Protein AF-A0A7Y6PP73-F1 (afdb_monomer)

Foldseek 3Di:
DDPVVVVVVVVVVVVLVVLDDPVVVVVCVVCVVVVVVLVVLVVVLVVQLVVLCPDPDPVSSVCSNCVSVVVNCVCLCPDPVNVVVCCVLAVVLLVVLLVPADEDPPCAPPDDVLLVLLVVLVVVLLVCLVPCLALVNVCVVPPDDDDDVCSVVVSLVSNLVSLCCSLPVSLVVSQVPDPPGDQLLLQADPPQVSVCLSVLVVVLVVCLVVLLVVLVDPLLLVPPPVQQCLLLAVCSVVSNLVSQLSSQVSVLCRLQRRQLSSCCRHQRSCSLVVSLVVQLVVCPVGPPVVSVVSSVVSSNLSSVCSSSSHSVSSSCSSSVSSVSSRVSSCVPDPHRNPNDTD

Nearest PDB structures (foldseek):
  7a0g-assembly1_HHH  TM=1.373E-01  e=2.935E+00  Serratia marcescens

Solvent-accessible surface area (backbone atoms only — not comparable to full-atom values): 18073 Å² total; per-residue (Å²): 132,64,72,66,57,59,52,52,49,53,51,50,54,55,53,51,60,70,65,45,54,68,70,59,53,51,49,52,64,76,42,42,67,64,50,51,52,54,54,50,50,53,52,50,43,53,49,50,42,56,56,22,70,70,45,90,48,68,67,56,21,52,51,40,36,51,49,47,51,52,50,51,51,48,54,51,66,67,31,67,67,52,44,52,49,51,38,55,73,39,60,51,45,37,52,51,44,38,71,73,40,78,56,69,88,85,50,79,94,55,92,53,70,61,49,52,51,52,52,49,50,51,51,51,28,53,49,47,34,66,72,55,22,35,43,72,41,43,49,68,78,55,59,88,69,84,88,58,88,55,52,69,58,50,28,49,49,48,26,27,50,34,37,36,43,40,24,36,51,50,50,50,52,54,42,71,71,39,87,96,56,56,75,62,73,32,16,67,42,70,70,67,42,78,81,50,46,54,59,42,53,50,53,46,59,67,45,45,61,58,52,58,59,47,50,74,37,68,71,40,51,76,52,35,42,80,59,39,50,29,33,21,30,69,67,43,33,54,53,49,53,50,41,52,39,51,30,37,44,16,49,27,42,27,51,45,6,46,46,32,48,60,27,24,59,82,47,31,48,54,17,43,66,60,43,29,52,64,58,28,56,78,33,64,93,51,61,67,70,58,30,59,46,38,43,57,52,36,49,53,49,37,51,48,18,68,74,55,44,23,28,62,56,55,29,52,43,52,38,52,52,50,54,50,49,34,59,54,29,48,73,80,35,56,59,76,56,67,70,37,54,91

pLDDT: mean 90.31, std 7.82, range [52.53, 98.69]

Secondary structure (DSSP, 8-state):
--HHHHHHHHHHHHHHHHHS-HHHHHHHHHTHHHHHHHHHHHHHHHHHHHHHHT-SSHHHHHHHHHHHHHHHHHHHHH-HHHHHHHHHHTHHHHHHHHHTS---TT-TTS--HHHHHHHHHHHHHHHHHHHTSSHHHHHHHS---S--TTHHHHHHHHHHHHHHIIIIIHHHHHHHHSTT--GGGTTT--TTGGGTHHHHHHHHHHHHHHHHHHTTSHHHHHHSSSSGGGGT-HHHHHHHHHHHHHHHHHHHIIIIIIIHHHHHHHHTTHHHHHHHHHHHHTTTTS-HHHHHHHHHHHHHHHHHHHHHT-SHHHHHHHHHHHHHHHHHHHTTSSPTTSS---

Mean predicted aligned error: 6.38 Å

Structure (mmCIF, N/CA/C/O backbone):
data_AF-A0A7Y6PP73-F1
#
_entry.id   AF-A0A7Y6PP73-F1
#
loop_
_atom_site.group_PDB
_atom_site.id
_atom_site.type_symbol
_atom_site.label_atom_id
_atom_site.label_alt_id
_atom_site.label_comp_id
_atom_site.label_asym_id
_atom_site.label_entity_id
_atom_site.label_seq_id
_atom_site.pdbx_PDB_ins_code
_atom_site.Cartn_x
_atom_site.Cartn_y
_atom_site.Cartn_z
_atom_site.occupancy
_atom_site.B_iso_or_equiv
_atom_site.auth_seq_id
_atom_site.auth_comp_id
_atom_site.auth_asym_id
_atom_site.auth_atom_id
_atom_site.pdbx_PDB_model_num
ATOM 1 N N . MET A 1 1 ? 19.497 24.347 -7.074 1.00 52.53 1 MET A N 1
ATOM 2 C CA . MET A 1 1 ? 18.043 24.136 -7.266 1.00 52.53 1 MET A CA 1
ATOM 3 C C . MET A 1 1 ? 17.544 25.261 -8.165 1.00 52.53 1 MET A C 1
ATOM 5 O O . MET A 1 1 ? 17.784 26.407 -7.813 1.00 52.53 1 MET A O 1
ATOM 9 N N . SER A 1 2 ? 17.000 24.990 -9.358 1.00 64.06 2 SER A N 1
ATOM 10 C CA . SER A 1 2 ? 16.581 26.076 -10.265 1.00 64.06 2 SER A CA 1
ATOM 11 C C . SER A 1 2 ? 15.360 26.819 -9.700 1.00 64.06 2 SER A C 1
ATOM 13 O O . SER A 1 2 ? 14.493 26.205 -9.081 1.00 64.06 2 SER A O 1
ATOM 15 N N . TRP A 1 3 ? 15.275 28.137 -9.918 1.00 55.88 3 TRP A N 1
ATOM 16 C CA . TRP A 1 3 ? 14.165 28.999 -9.469 1.00 55.88 3 TRP A CA 1
ATOM 17 C C . TRP A 1 3 ? 12.773 28.482 -9.872 1.00 55.88 3 TRP A C 1
ATOM 19 O O . TRP A 1 3 ? 11.794 28.688 -9.160 1.00 55.88 3 TRP A O 1
ATOM 29 N N . GLN A 1 4 ? 12.701 27.735 -10.974 1.00 61.75 4 GLN A N 1
ATOM 30 C CA . GLN A 1 4 ? 11.486 27.090 -11.469 1.00 61.75 4 GLN A CA 1
ATOM 31 C C . GLN A 1 4 ? 10.893 26.083 -10.466 1.00 61.75 4 GLN A C 1
ATOM 33 O O . GLN A 1 4 ? 9.674 26.021 -10.320 1.00 61.75 4 GLN A O 1
ATOM 38 N N . TRP A 1 5 ? 11.727 25.350 -9.717 1.00 63.66 5 TRP A N 1
ATOM 39 C CA . TRP A 1 5 ? 11.254 24.412 -8.690 1.00 63.66 5 TRP A CA 1
ATOM 40 C C . TRP A 1 5 ? 10.660 25.123 -7.475 1.00 63.66 5 TRP A C 1
ATOM 42 O O . TRP A 1 5 ? 9.650 24.674 -6.941 1.00 63.66 5 TRP A O 1
ATOM 52 N N . ALA A 1 6 ? 11.251 26.247 -7.062 1.00 60.81 6 ALA A N 1
ATOM 53 C CA . ALA A 1 6 ? 10.740 27.037 -5.943 1.00 60.81 6 ALA A CA 1
ATOM 54 C C . ALA A 1 6 ? 9.368 27.651 -6.270 1.00 60.81 6 ALA A C 1
ATOM 56 O O . ALA A 1 6 ? 8.453 27.595 -5.449 1.00 60.81 6 ALA A O 1
ATOM 57 N N . ILE A 1 7 ? 9.199 28.163 -7.495 1.00 67.69 7 ILE A N 1
ATOM 58 C CA . ILE A 1 7 ? 7.917 28.694 -7.982 1.00 67.69 7 ILE A CA 1
ATOM 59 C C . ILE A 1 7 ? 6.877 27.572 -8.090 1.00 67.69 7 ILE A C 1
ATOM 61 O O . ILE A 1 7 ? 5.769 27.718 -7.578 1.00 67.69 7 ILE A O 1
ATOM 65 N N . GLY A 1 8 ? 7.238 26.431 -8.690 1.00 69.56 8 GLY A N 1
ATOM 66 C CA . GLY A 1 8 ? 6.343 25.276 -8.806 1.00 69.56 8 GLY A CA 1
ATOM 67 C C . GLY A 1 8 ? 5.876 24.747 -7.447 1.00 69.56 8 GLY A C 1
ATOM 68 O O . GLY A 1 8 ? 4.689 24.485 -7.259 1.00 69.56 8 GLY A O 1
ATOM 69 N N . PHE A 1 9 ? 6.783 24.667 -6.469 1.00 70.06 9 PHE A N 1
ATOM 70 C CA . PHE A 1 9 ? 6.449 24.280 -5.099 1.00 70.06 9 PHE A CA 1
ATOM 71 C C . PHE A 1 9 ? 5.521 25.299 -4.421 1.00 70.06 9 PHE A C 1
ATOM 73 O O . PHE A 1 9 ? 4.527 24.910 -3.810 1.00 70.06 9 PHE A O 1
ATOM 80 N N . GLY A 1 10 ? 5.784 26.601 -4.576 1.00 69.25 10 GLY A N 1
ATOM 81 C CA . GLY A 1 10 ? 4.922 27.659 -4.042 1.00 69.25 10 GLY A CA 1
ATOM 82 C C . GLY A 1 10 ? 3.496 27.609 -4.601 1.00 69.25 10 GLY A C 1
ATOM 83 O O . GLY A 1 10 ? 2.529 27.701 -3.842 1.00 69.25 10 GLY A O 1
ATOM 84 N N . VAL A 1 11 ? 3.352 27.384 -5.911 1.00 74.81 11 VAL A N 1
ATOM 85 C CA . VAL A 1 11 ? 2.044 27.210 -6.566 1.00 74.81 11 VAL A CA 1
ATOM 86 C C . VAL A 1 11 ? 1.335 25.955 -6.054 1.00 74.81 11 VAL A C 1
ATOM 88 O O . VAL A 1 11 ? 0.150 26.018 -5.730 1.00 74.81 11 VAL A O 1
ATOM 91 N N . LEU A 1 12 ? 2.046 24.833 -5.915 1.00 75.00 12 LEU A N 1
ATOM 92 C CA . LEU A 1 12 ? 1.479 23.590 -5.388 1.00 75.00 12 LEU A CA 1
ATOM 93 C C . LEU A 1 12 ? 0.937 23.771 -3.965 1.00 75.00 12 LEU A C 1
ATOM 95 O O . LEU A 1 12 ? -0.194 23.376 -3.685 1.00 75.00 12 LEU A O 1
ATOM 99 N N . VAL A 1 13 ? 1.700 24.417 -3.080 1.00 73.94 13 VAL A N 1
ATOM 100 C CA . VAL A 1 13 ? 1.262 24.719 -1.708 1.00 73.94 13 VAL A CA 1
ATOM 101 C C . VAL A 1 13 ? 0.022 25.617 -1.712 1.00 73.94 13 VAL A C 1
ATOM 103 O O . VAL A 1 13 ? -0.922 25.358 -0.963 1.00 73.94 13 VAL A O 1
ATOM 106 N N . ALA A 1 14 ? -0.021 26.630 -2.582 1.00 74.50 14 ALA A N 1
ATOM 107 C CA . ALA A 1 14 ? -1.180 27.509 -2.714 1.00 74.50 14 ALA A CA 1
ATOM 108 C C . ALA A 1 14 ? -2.433 26.750 -3.185 1.00 74.50 14 ALA A C 1
ATOM 110 O O . ALA A 1 14 ? -3.508 26.924 -2.610 1.00 74.50 14 ALA A O 1
ATOM 111 N N . VAL A 1 15 ? -2.302 25.859 -4.173 1.00 78.44 15 VAL A N 1
ATOM 112 C CA . VAL A 1 15 ? -3.407 25.022 -4.670 1.00 78.44 15 VAL A CA 1
ATOM 113 C C . VAL A 1 15 ? -3.882 24.037 -3.600 1.00 78.44 15 VAL A C 1
ATOM 115 O O . VAL A 1 15 ? -5.086 23.924 -3.360 1.00 78.44 15 VAL A O 1
ATOM 118 N N . LEU A 1 16 ? -2.961 23.373 -2.895 1.00 75.00 16 LEU A N 1
ATOM 119 C CA . LEU A 1 16 ? -3.304 22.483 -1.783 1.00 75.00 16 LEU A CA 1
ATOM 120 C C . LEU A 1 16 ? -4.051 23.238 -0.675 1.00 75.00 16 LEU A C 1
ATOM 122 O O . LEU A 1 16 ? -5.042 22.739 -0.143 1.00 75.00 16 LEU A O 1
ATOM 126 N N . ALA A 1 17 ? -3.661 24.477 -0.374 1.00 76.62 17 ALA A N 1
ATOM 127 C CA . ALA A 1 17 ? -4.356 25.303 0.609 1.00 76.62 17 ALA A CA 1
ATOM 128 C C . ALA A 1 17 ? -5.810 25.644 0.214 1.00 76.62 17 ALA A C 1
ATOM 130 O O . ALA A 1 17 ? -6.629 25.906 1.099 1.00 76.62 17 ALA A O 1
ATOM 131 N N . LEU A 1 18 ? -6.165 25.626 -1.076 1.00 80.50 18 LEU A N 1
ATOM 132 C CA . LEU A 1 18 ? -7.540 25.870 -1.535 1.00 80.50 18 LEU A CA 1
ATOM 133 C C . LEU A 1 18 ? -8.459 24.665 -1.303 1.00 80.50 18 LEU A C 1
ATOM 135 O O . LEU A 1 18 ? -9.627 24.850 -0.959 1.00 80.50 18 LEU A O 1
ATOM 139 N N . ILE A 1 19 ? -7.934 23.447 -1.453 1.00 80.06 19 ILE A N 1
ATOM 140 C CA . ILE A 1 19 ? -8.704 22.200 -1.303 1.00 80.06 19 ILE A CA 1
ATOM 141 C C . ILE A 1 19 ? -8.759 21.698 0.146 1.00 80.06 19 ILE A C 1
ATOM 143 O O . ILE A 1 19 ? -9.623 20.894 0.501 1.00 80.06 19 ILE A O 1
ATOM 147 N N . VAL A 1 20 ? -7.851 22.175 0.998 1.00 80.25 20 VAL A N 1
ATOM 148 C CA . VAL A 1 20 ? -7.781 21.795 2.409 1.00 80.25 20 VAL A CA 1
ATOM 149 C C . VAL A 1 20 ? -8.933 22.444 3.209 1.00 80.25 20 VAL A C 1
ATOM 151 O O . VAL A 1 20 ? -9.165 23.661 3.121 1.00 80.25 20 VAL A O 1
ATOM 154 N N . PRO A 1 21 ? -9.664 21.670 4.040 1.00 83.38 21 PRO A N 1
ATOM 155 C CA . PRO A 1 21 ? -10.775 22.189 4.832 1.00 83.38 21 PRO A CA 1
ATOM 156 C C . PRO A 1 21 ? -10.391 23.378 5.721 1.00 83.38 21 PRO A C 1
ATOM 158 O O . PRO A 1 21 ? -9.263 23.486 6.204 1.00 83.38 21 PRO A O 1
ATOM 161 N N . ARG A 1 22 ? -11.356 24.269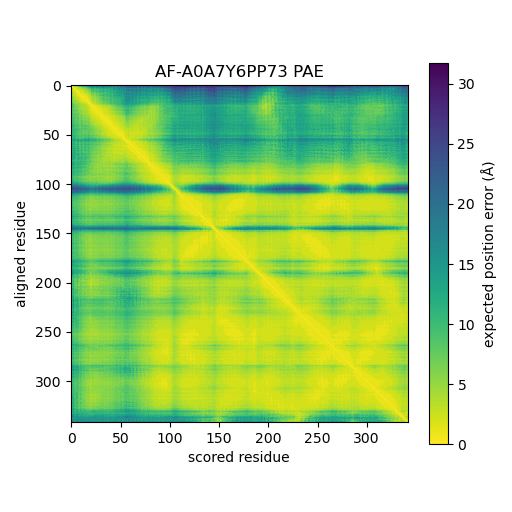 5.999 1.00 83.94 22 ARG A N 1
ATOM 162 C CA . ARG A 1 22 ? -11.130 25.475 6.823 1.00 83.94 22 ARG A CA 1
ATOM 163 C C . ARG A 1 22 ? -10.502 25.156 8.181 1.00 83.94 22 ARG A C 1
ATOM 165 O O . ARG A 1 22 ? -9.555 25.828 8.557 1.00 83.94 22 ARG A O 1
ATOM 172 N N . TYR A 1 23 ? -10.970 24.115 8.871 1.00 79.62 23 TYR A N 1
ATOM 173 C CA . TYR A 1 23 ? -10.445 23.748 10.191 1.00 79.62 23 TYR A CA 1
ATOM 174 C C . TYR A 1 23 ? -8.956 23.366 10.153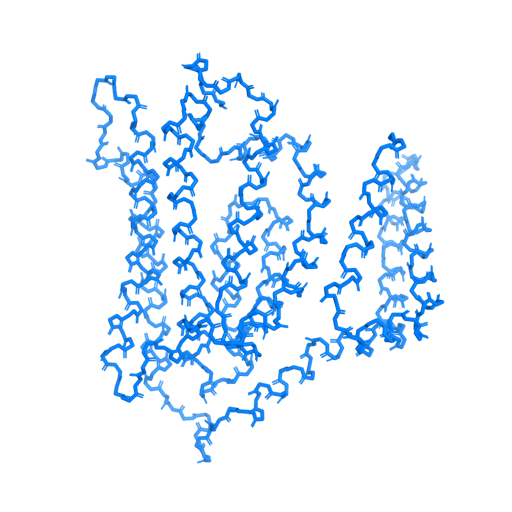 1.00 79.62 23 TYR A C 1
ATOM 176 O O . TYR A 1 23 ? -8.207 23.724 11.056 1.00 79.62 23 TYR A O 1
ATOM 184 N N . VAL A 1 24 ? -8.503 22.712 9.078 1.00 78.94 24 VAL A N 1
ATOM 185 C CA . VAL A 1 24 ? -7.091 22.353 8.887 1.00 78.94 24 VAL A CA 1
ATOM 186 C C . VAL A 1 24 ? -6.256 23.608 8.632 1.00 78.94 24 VAL A C 1
ATOM 188 O O . VAL A 1 24 ? -5.185 23.765 9.206 1.00 78.94 24 VAL A O 1
ATOM 191 N N . ARG A 1 25 ? -6.765 24.553 7.830 1.00 82.50 25 ARG A N 1
ATOM 192 C CA . ARG A 1 25 ? -6.103 25.853 7.630 1.00 82.50 25 ARG A CA 1
ATOM 193 C C . ARG A 1 25 ? -5.994 26.651 8.925 1.00 82.50 25 ARG A C 1
ATOM 195 O O . ARG A 1 25 ? -4.949 27.240 9.182 1.00 82.50 25 ARG A O 1
ATOM 202 N N . THR A 1 26 ? -7.052 26.670 9.735 1.00 83.81 26 THR A N 1
ATOM 203 C CA . THR A 1 26 ? -7.043 27.334 11.045 1.00 83.81 26 THR A CA 1
ATOM 204 C C . THR A 1 26 ? -5.998 26.712 11.965 1.00 83.81 26 THR A C 1
ATOM 206 O O . THR A 1 26 ? -5.247 27.448 12.594 1.00 83.81 26 THR A O 1
ATOM 209 N N . PHE A 1 27 ? -5.886 25.381 11.979 1.00 80.44 27 PHE A N 1
ATOM 210 C CA . PHE A 1 27 ? -4.845 24.674 12.725 1.00 80.44 27 PHE A CA 1
ATOM 211 C C . PHE A 1 27 ? -3.433 25.081 12.277 1.00 80.44 27 PHE A C 1
ATOM 213 O O . PHE A 1 27 ? -2.631 25.504 13.104 1.00 80.44 27 PHE A O 1
ATOM 220 N N . PHE A 1 28 ? -3.136 25.032 10.972 1.00 81.94 28 PHE A N 1
ATOM 221 C CA . PHE A 1 28 ? -1.818 25.429 10.459 1.00 81.94 28 PHE A CA 1
ATOM 222 C C . PHE A 1 28 ? -1.465 26.880 10.797 1.00 81.94 28 PHE A C 1
ATOM 224 O O . PHE A 1 28 ? -0.314 27.168 11.108 1.00 81.94 28 PHE A O 1
ATOM 231 N N . ARG A 1 29 ? -2.448 27.788 10.780 1.00 84.38 29 ARG A N 1
ATOM 232 C CA . ARG A 1 29 ? -2.248 29.182 11.202 1.00 84.38 29 ARG A CA 1
ATOM 233 C C . ARG A 1 29 ? -1.961 29.299 12.696 1.00 84.38 29 ARG A C 1
ATOM 235 O O . ARG A 1 29 ? -1.079 30.061 13.069 1.00 84.38 29 ARG A O 1
ATOM 242 N N . ALA A 1 30 ? -2.683 28.552 13.530 1.00 85.44 30 ALA A N 1
ATOM 243 C CA . ALA A 1 30 ? -2.504 28.575 14.980 1.00 85.44 30 ALA A CA 1
ATOM 244 C C . ALA A 1 30 ? -1.138 28.019 15.420 1.00 85.44 30 ALA A C 1
ATOM 246 O O . ALA A 1 30 ? -0.582 28.495 16.402 1.00 85.44 30 ALA A O 1
ATOM 247 N N . HIS A 1 31 ? -0.583 27.062 14.670 1.00 84.06 31 HIS A N 1
ATOM 248 C CA . HIS A 1 31 ? 0.671 26.369 14.997 1.00 84.06 31 HIS A CA 1
ATOM 249 C C . HIS A 1 31 ? 1.837 26.717 14.063 1.00 84.06 31 HIS A C 1
ATOM 251 O O . HIS A 1 31 ? 2.809 25.969 13.964 1.00 84.06 31 HIS A O 1
ATOM 257 N N . TRP A 1 32 ? 1.753 27.836 13.340 1.00 85.19 32 TRP A N 1
ATOM 258 C CA . TRP A 1 32 ? 2.742 28.183 12.317 1.00 85.19 32 TRP A CA 1
ATOM 259 C C . TRP A 1 32 ? 4.160 28.343 12.880 1.00 85.19 32 TRP A C 1
ATOM 261 O O . TRP A 1 32 ? 5.118 27.862 12.280 1.00 85.19 32 TRP A O 1
ATOM 271 N N . LEU A 1 33 ? 4.298 28.973 14.051 1.00 85.12 33 LEU A N 1
ATOM 272 C CA . LEU A 1 33 ? 5.601 29.167 14.696 1.00 85.12 33 LEU A CA 1
ATOM 273 C C . LEU A 1 33 ? 6.226 27.838 15.138 1.00 85.12 33 LEU A C 1
ATOM 275 O O . LEU A 1 33 ? 7.401 27.605 14.869 1.00 85.12 33 LEU A O 1
ATOM 279 N N . ASP A 1 34 ? 5.434 26.947 15.733 1.00 83.06 34 ASP A N 1
ATOM 280 C CA . ASP A 1 34 ? 5.889 25.614 16.141 1.00 83.06 34 ASP A CA 1
ATOM 281 C C . ASP A 1 34 ? 6.351 24.786 14.926 1.00 83.06 34 ASP A C 1
ATOM 283 O O . ASP A 1 34 ? 7.360 24.082 14.970 1.00 83.06 34 ASP A O 1
ATOM 287 N N . LEU A 1 35 ? 5.635 24.896 13.800 1.00 80.06 35 LEU A N 1
ATOM 288 C CA . LEU A 1 35 ? 6.009 24.246 12.542 1.00 80.06 35 LEU A CA 1
ATOM 289 C C . LEU A 1 35 ? 7.322 24.795 11.980 1.00 80.06 35 LEU A C 1
ATOM 291 O O . LEU A 1 35 ? 8.151 24.016 11.514 1.00 80.06 35 LEU A O 1
ATOM 295 N N . LEU A 1 36 ? 7.539 26.112 12.040 1.00 84.00 36 LEU A N 1
ATOM 296 C CA . LEU A 1 36 ? 8.805 26.720 11.627 1.00 84.00 36 LEU A CA 1
ATOM 297 C C . LEU A 1 36 ? 9.974 26.257 12.499 1.00 84.00 36 LEU A C 1
ATOM 299 O O . LEU A 1 36 ? 11.053 26.008 11.966 1.00 84.00 36 LEU A O 1
ATOM 303 N N . GLN A 1 37 ? 9.763 26.095 13.806 1.00 83.19 37 GLN A N 1
ATOM 304 C CA . GLN A 1 37 ? 10.782 25.548 14.706 1.00 83.19 37 GLN A CA 1
ATOM 305 C C . GLN A 1 37 ? 11.154 24.113 14.325 1.00 83.19 37 GLN A C 1
ATOM 307 O O . GLN A 1 37 ? 12.338 23.799 14.242 1.00 83.19 37 GLN A O 1
ATOM 312 N N . LEU A 1 38 ? 10.165 23.273 14.011 1.00 80.12 38 LEU A N 1
ATOM 313 C CA . LEU A 1 38 ? 10.399 21.898 13.564 1.00 80.12 38 LEU A CA 1
ATOM 314 C C . LEU A 1 38 ? 11.107 21.838 12.196 1.00 80.12 38 LEU A C 1
ATOM 316 O O . LEU A 1 38 ? 11.965 20.995 11.958 1.00 80.12 38 LEU A O 1
ATOM 320 N N . ILE A 1 39 ? 10.784 22.751 11.276 1.00 81.75 39 ILE A N 1
ATOM 321 C CA . ILE A 1 39 ? 11.495 22.860 9.991 1.00 81.75 39 ILE A CA 1
ATOM 322 C C . ILE A 1 39 ? 12.950 23.293 10.218 1.00 81.75 39 ILE A C 1
ATOM 324 O O . ILE A 1 39 ? 13.865 22.745 9.600 1.00 81.75 39 ILE A O 1
ATOM 328 N N . ALA A 1 40 ? 13.175 24.260 11.109 1.00 83.44 40 ALA A N 1
ATOM 329 C CA . ALA A 1 40 ? 14.511 24.727 11.454 1.00 83.44 40 ALA A CA 1
ATOM 330 C C . ALA A 1 40 ? 15.345 23.624 12.127 1.00 83.44 40 ALA A C 1
ATOM 332 O O . ALA A 1 40 ? 16.517 23.466 11.783 1.00 83.44 40 ALA A O 1
ATOM 333 N N . SER A 1 41 ? 14.756 22.822 13.020 1.00 83.25 41 SER A N 1
ATOM 334 C CA . SER A 1 41 ? 15.453 21.704 13.672 1.00 83.25 41 SER A CA 1
ATOM 335 C C . SER A 1 41 ? 15.870 20.623 12.668 1.00 83.25 41 SER A C 1
ATOM 337 O O . SER A 1 41 ? 17.020 20.186 12.675 1.00 83.25 41 SER A O 1
ATOM 339 N N . LEU A 1 42 ? 15.016 20.299 11.691 1.00 81.56 42 LEU A N 1
ATOM 340 C CA . LEU A 1 42 ? 15.370 19.386 10.597 1.00 81.56 42 LEU A CA 1
ATOM 341 C C . LEU A 1 42 ? 16.513 19.921 9.717 1.00 81.56 42 LEU A C 1
ATOM 343 O O . LEU A 1 42 ? 17.369 19.149 9.274 1.00 81.56 42 LEU A O 1
ATOM 347 N N . ALA A 1 43 ? 16.567 21.233 9.473 1.00 84.50 43 ALA A N 1
ATOM 348 C CA . ALA A 1 43 ? 17.682 21.853 8.754 1.00 84.50 43 ALA A CA 1
ATOM 349 C C . ALA A 1 43 ? 18.996 21.778 9.557 1.00 84.50 43 ALA A C 1
ATOM 351 O O . ALA A 1 43 ? 20.062 21.501 8.992 1.00 84.50 43 ALA A O 1
ATOM 352 N N . LEU A 1 44 ? 18.923 21.961 10.880 1.00 86.31 44 LEU A N 1
ATOM 353 C CA . LEU A 1 44 ? 20.058 21.770 11.786 1.00 86.31 44 LEU A CA 1
ATOM 354 C C . LEU A 1 44 ? 20.529 20.311 11.797 1.00 86.31 44 LEU A C 1
ATOM 356 O O . LEU A 1 44 ? 21.732 20.073 11.693 1.00 86.31 44 LEU A O 1
ATOM 360 N N . LEU A 1 45 ? 19.612 19.336 11.815 1.00 88.31 45 LEU A N 1
ATOM 361 C CA . LEU A 1 45 ? 19.950 17.916 11.679 1.00 88.31 45 LEU A CA 1
ATOM 362 C C . LEU A 1 45 ? 20.687 17.644 10.361 1.00 88.31 45 LEU A C 1
ATOM 364 O O . LEU A 1 45 ? 21.724 16.981 10.358 1.00 88.31 45 LEU A O 1
ATOM 368 N N . GLY A 1 46 ? 20.184 18.169 9.241 1.00 85.69 46 GLY A N 1
ATOM 369 C CA . GLY A 1 46 ? 20.837 18.027 7.936 1.00 85.69 46 GLY A CA 1
ATOM 370 C C . GLY A 1 46 ? 22.268 18.572 7.940 1.00 85.69 46 GLY A C 1
ATOM 371 O O . GLY A 1 46 ? 23.183 17.930 7.419 1.00 85.69 46 GLY A O 1
ATOM 372 N N . THR A 1 47 ? 22.473 19.710 8.604 1.00 86.19 47 THR A N 1
ATOM 373 C CA . THR A 1 47 ? 23.790 20.332 8.786 1.00 86.19 47 THR A CA 1
ATOM 374 C C . THR A 1 47 ? 24.697 19.463 9.662 1.00 86.19 47 THR A C 1
ATOM 376 O O . THR A 1 47 ? 25.831 19.176 9.277 1.00 86.19 47 THR A O 1
ATOM 379 N N . ALA A 1 48 ? 24.194 18.957 10.790 1.00 86.56 48 ALA A N 1
ATOM 380 C CA . ALA A 1 48 ? 24.935 18.066 11.682 1.00 86.56 48 ALA A CA 1
ATOM 381 C C . ALA A 1 48 ? 25.362 16.768 10.976 1.00 86.56 48 ALA A C 1
ATOM 383 O O . ALA A 1 48 ? 26.520 16.366 11.074 1.00 86.56 48 ALA A O 1
ATOM 384 N N . ILE A 1 49 ? 24.466 16.147 10.199 1.00 88.25 49 ILE A N 1
ATOM 385 C CA . ILE A 1 49 ? 24.779 14.961 9.388 1.00 88.25 49 ILE A CA 1
ATOM 386 C C . ILE A 1 49 ? 25.832 15.292 8.326 1.00 88.25 49 ILE A C 1
ATOM 388 O O . ILE A 1 49 ? 26.744 14.493 8.108 1.00 88.25 49 ILE A O 1
ATOM 392 N N . HIS A 1 50 ? 25.726 16.446 7.660 1.00 88.38 50 HIS A N 1
ATOM 393 C CA . HIS A 1 50 ? 26.706 16.870 6.662 1.00 88.38 50 HIS A CA 1
ATOM 394 C C . HIS A 1 50 ? 28.108 16.976 7.270 1.00 88.38 50 HIS A C 1
ATOM 396 O O . HIS A 1 50 ? 29.029 16.344 6.758 1.00 88.38 50 HIS A O 1
ATOM 402 N N . TYR A 1 51 ? 28.269 17.684 8.391 1.00 88.06 51 TYR A N 1
ATOM 403 C CA . TYR A 1 51 ? 29.563 17.782 9.073 1.00 88.06 51 TYR A CA 1
ATOM 404 C C . TYR A 1 51 ? 30.046 16.429 9.603 1.00 88.06 51 TYR A C 1
ATOM 406 O O . TYR A 1 51 ? 31.202 16.070 9.390 1.00 88.06 51 TYR A O 1
ATOM 414 N N . ALA A 1 52 ? 29.160 15.630 10.207 1.00 90.00 52 ALA A N 1
ATOM 415 C CA . ALA A 1 52 ? 29.513 14.308 10.718 1.00 90.00 52 ALA A CA 1
ATOM 416 C C . ALA A 1 52 ? 30.039 13.378 9.616 1.00 90.00 52 ALA A C 1
ATOM 418 O O . ALA A 1 52 ? 30.932 12.587 9.885 1.00 90.00 52 ALA A O 1
ATOM 419 N N . ARG A 1 53 ? 29.553 13.480 8.370 1.00 90.12 53 ARG A N 1
ATOM 420 C CA . ARG A 1 53 ? 30.052 12.677 7.235 1.00 90.12 53 ARG A CA 1
ATOM 421 C C . ARG A 1 53 ? 31.491 13.003 6.822 1.00 90.12 53 ARG A C 1
ATOM 423 O O . ARG A 1 53 ? 32.136 12.135 6.238 1.00 90.12 53 ARG A O 1
ATOM 430 N N . HIS A 1 54 ? 31.981 14.203 7.133 1.00 92.19 54 HIS A N 1
ATOM 431 C CA . HIS A 1 54 ? 33.329 14.664 6.784 1.00 92.19 54 HIS A CA 1
ATOM 432 C C . HIS A 1 54 ? 34.368 14.399 7.883 1.00 92.19 54 HIS A C 1
ATOM 434 O O . HIS A 1 54 ? 35.520 14.777 7.717 1.00 92.19 54 HIS A O 1
ATOM 440 N N . ALA A 1 55 ? 33.998 13.755 8.997 1.00 90.69 55 ALA A N 1
ATOM 441 C CA . ALA A 1 55 ? 34.970 13.390 10.024 1.00 90.69 55 ALA A CA 1
ATOM 442 C C . ALA A 1 55 ? 35.916 12.275 9.537 1.00 90.69 55 ALA A C 1
ATOM 444 O O . ALA A 1 55 ? 35.465 11.282 8.957 1.00 90.69 55 ALA A O 1
ATOM 445 N N . ASP A 1 56 ? 37.212 12.408 9.834 1.00 90.50 56 ASP A N 1
ATOM 446 C CA . ASP A 1 56 ? 38.254 11.483 9.361 1.00 90.50 56 ASP A CA 1
ATOM 447 C C . ASP A 1 56 ? 38.063 10.055 9.896 1.00 90.50 56 ASP A C 1
ATOM 449 O O . ASP A 1 56 ? 38.214 9.065 9.177 1.00 90.50 56 ASP A O 1
ATOM 453 N N . ALA A 1 57 ? 37.677 9.929 11.168 1.00 93.94 57 ALA A N 1
ATOM 454 C CA . ALA A 1 57 ? 37.504 8.637 11.815 1.00 93.94 57 ALA A CA 1
ATOM 455 C C . ALA A 1 57 ? 36.084 8.077 11.619 1.00 93.94 57 ALA A C 1
ATOM 457 O O . ALA A 1 57 ? 35.087 8.695 11.995 1.00 93.94 57 ALA A O 1
ATOM 458 N N . THR A 1 58 ? 35.978 6.843 11.112 1.00 91.56 58 THR A N 1
ATOM 459 C CA . THR A 1 58 ? 34.695 6.142 10.885 1.00 91.56 58 THR A CA 1
ATOM 460 C C . THR A 1 58 ? 33.803 6.080 12.121 1.00 91.56 58 THR A C 1
ATOM 462 O O . THR A 1 58 ? 32.596 6.277 12.002 1.00 91.56 58 THR A O 1
ATOM 465 N N . TRP A 1 59 ? 34.373 5.870 13.308 1.00 90.19 59 TRP A N 1
ATOM 466 C CA . TRP A 1 59 ? 33.588 5.820 14.540 1.00 90.19 59 TRP A CA 1
ATOM 467 C C . TRP A 1 59 ? 32.986 7.188 14.903 1.00 90.19 59 TRP A C 1
ATOM 469 O O . TRP A 1 59 ? 31.834 7.235 15.322 1.00 90.19 59 TRP A O 1
ATOM 479 N N . ILE A 1 60 ? 33.698 8.298 14.657 1.00 89.31 60 ILE A N 1
ATOM 480 C CA . ILE A 1 60 ? 33.181 9.664 14.866 1.00 89.31 60 ILE A CA 1
ATOM 481 C C . ILE A 1 60 ? 32.023 9.932 13.907 1.00 89.31 60 ILE A C 1
ATOM 483 O O . ILE A 1 60 ? 31.001 10.471 14.323 1.00 89.31 60 ILE A O 1
ATOM 487 N N . ARG A 1 61 ? 32.138 9.498 12.644 1.00 91.81 61 ARG A N 1
ATOM 488 C CA . ARG A 1 61 ? 31.048 9.615 11.660 1.00 91.81 61 ARG A CA 1
ATOM 489 C C . ARG A 1 61 ? 29.790 8.891 12.135 1.00 91.81 61 ARG A C 1
ATOM 491 O O . ARG A 1 61 ? 28.708 9.470 12.138 1.00 91.81 61 ARG A O 1
ATOM 498 N N . VAL A 1 62 ? 29.936 7.634 12.557 1.00 89.81 62 VAL A N 1
ATOM 499 C CA . VAL A 1 62 ? 28.815 6.797 13.016 1.00 89.81 62 VAL A CA 1
ATOM 500 C C . VAL A 1 62 ? 28.182 7.387 14.273 1.00 89.81 62 VAL A C 1
ATOM 502 O O . VAL A 1 62 ? 26.978 7.625 14.286 1.00 89.81 62 VAL A O 1
ATOM 505 N N . VAL A 1 63 ? 28.980 7.676 15.304 1.00 91.62 63 VAL A N 1
ATOM 506 C CA . VAL A 1 63 ? 28.488 8.238 16.571 1.00 91.62 63 VAL A CA 1
ATOM 507 C C . VAL A 1 63 ? 27.867 9.617 16.357 1.00 91.62 63 VAL A C 1
ATOM 509 O O . VAL A 1 63 ? 26.804 9.886 16.905 1.00 91.62 63 VAL A O 1
ATOM 512 N N . GLY A 1 64 ? 28.469 10.467 15.524 1.00 88.81 64 GLY A N 1
ATOM 513 C CA . GLY A 1 64 ? 27.943 11.791 15.199 1.00 88.81 64 GLY A CA 1
ATOM 514 C C . GLY A 1 64 ? 26.593 11.726 14.487 1.00 88.81 64 GLY A C 1
ATOM 515 O O . GLY A 1 64 ? 25.660 12.420 14.883 1.00 88.81 64 GLY A O 1
ATOM 516 N N . ILE A 1 65 ? 26.449 10.852 13.484 1.00 88.44 65 ILE A N 1
ATOM 517 C CA . ILE A 1 65 ? 25.175 10.664 12.772 1.00 88.44 65 ILE A CA 1
ATOM 518 C C . ILE A 1 65 ? 24.117 10.068 13.705 1.00 88.44 65 ILE A C 1
ATOM 520 O O . ILE A 1 65 ? 23.012 10.599 13.785 1.00 88.44 65 ILE A O 1
ATOM 524 N N . VAL A 1 66 ? 24.440 8.989 14.424 1.00 90.25 66 VAL A N 1
ATOM 525 C CA . VAL A 1 66 ? 23.496 8.320 15.336 1.00 90.25 66 VAL A CA 1
ATOM 526 C C . VAL A 1 66 ? 23.083 9.253 16.472 1.00 90.25 66 VAL A C 1
ATOM 528 O O . VAL A 1 66 ? 21.901 9.328 16.791 1.00 90.25 66 VAL A O 1
ATOM 531 N N . GLY A 1 67 ? 24.026 10.002 17.046 1.00 90.31 67 GLY A N 1
ATOM 532 C CA . GLY A 1 67 ? 23.767 10.979 18.099 1.00 90.31 67 GLY A CA 1
ATOM 533 C C . GLY A 1 67 ? 22.893 12.136 17.621 1.00 90.31 67 GLY A C 1
ATOM 534 O O . GLY A 1 67 ? 21.904 12.452 18.276 1.00 90.31 67 GLY A O 1
ATOM 535 N N . ALA A 1 68 ? 23.197 12.722 16.457 1.00 88.94 68 ALA A N 1
ATOM 536 C CA . ALA A 1 68 ? 22.396 13.806 15.885 1.00 88.94 68 ALA A CA 1
ATOM 537 C C . ALA A 1 68 ? 20.965 13.347 15.562 1.00 88.94 68 ALA A C 1
ATOM 539 O O . ALA A 1 68 ? 20.002 14.010 15.944 1.00 88.94 68 ALA A O 1
ATOM 540 N N . VAL A 1 69 ? 20.815 12.183 14.920 1.00 87.75 69 VAL A N 1
ATOM 541 C CA . VAL A 1 69 ? 19.500 11.602 14.610 1.00 87.75 69 VAL A CA 1
ATOM 542 C C . VAL A 1 69 ? 18.747 11.236 15.890 1.00 87.75 69 VAL A C 1
ATOM 544 O O . VAL A 1 69 ? 17.566 11.545 16.006 1.00 87.75 69 VAL A O 1
ATOM 547 N N . GLY A 1 70 ? 19.410 10.610 16.864 1.00 89.00 70 GLY A N 1
ATOM 548 C CA . GLY A 1 70 ? 18.802 10.220 18.136 1.00 89.00 70 GLY A CA 1
ATOM 549 C C . GLY A 1 70 ? 18.327 11.419 18.959 1.00 89.00 70 GLY A C 1
ATOM 550 O O . GLY A 1 70 ? 17.223 11.385 19.509 1.00 89.00 70 GLY A O 1
ATOM 551 N N . LEU A 1 71 ? 19.115 12.496 19.000 1.00 88.50 71 LEU A N 1
ATOM 552 C CA . LEU A 1 71 ? 18.735 13.745 19.654 1.00 88.50 71 LEU A CA 1
ATOM 553 C C . LEU A 1 71 ? 17.527 14.383 18.963 1.00 88.50 71 LEU A C 1
ATOM 555 O O . LEU A 1 71 ? 16.547 14.683 19.638 1.00 88.50 71 LEU A O 1
ATOM 559 N N . GLU A 1 72 ? 17.561 14.532 17.638 1.00 88.75 72 GLU A N 1
ATOM 560 C CA . GLU A 1 72 ? 16.453 15.133 16.886 1.00 88.75 72 GLU A CA 1
ATOM 561 C C . GLU A 1 72 ? 15.164 14.321 17.046 1.00 88.75 72 GLU A C 1
ATOM 563 O O . GLU A 1 72 ? 14.109 14.873 17.355 1.00 88.75 72 GLU A O 1
ATOM 568 N N . LEU A 1 73 ? 15.249 12.993 16.924 1.00 85.50 73 LEU A N 1
ATOM 569 C CA . LEU A 1 73 ? 14.113 12.110 17.180 1.00 85.50 73 LEU A CA 1
ATOM 570 C C . LEU A 1 73 ? 13.574 12.302 18.596 1.00 85.50 73 LEU A C 1
ATOM 572 O O . LEU A 1 73 ? 12.363 12.383 18.773 1.00 85.50 73 LEU A O 1
ATOM 576 N N . THR A 1 74 ? 14.446 12.417 19.598 1.00 86.38 74 THR A N 1
ATOM 577 C CA . THR A 1 74 ? 14.021 12.663 20.980 1.00 86.38 74 THR A CA 1
ATOM 578 C C . THR A 1 74 ? 13.285 13.993 21.094 1.00 86.38 74 THR A C 1
ATOM 580 O O . THR A 1 74 ? 12.169 14.008 21.611 1.00 86.38 74 THR A O 1
ATOM 583 N N . LEU A 1 75 ? 13.852 15.084 20.566 1.00 87.12 75 LEU A N 1
ATOM 584 C CA . LEU A 1 75 ? 13.246 16.420 20.584 1.00 87.12 75 LEU A CA 1
ATOM 585 C C . LEU A 1 75 ? 11.863 16.423 19.925 1.00 87.12 75 LEU A C 1
ATOM 587 O O . LEU A 1 75 ? 10.896 16.900 20.522 1.00 87.12 75 LEU A O 1
ATOM 591 N N . VAL A 1 76 ? 11.741 15.817 18.744 1.00 84.81 76 VAL A N 1
ATOM 592 C CA . VAL A 1 76 ? 10.466 15.687 18.027 1.00 84.81 76 VAL A CA 1
ATOM 593 C C . VAL A 1 76 ? 9.468 14.848 18.831 1.00 84.81 76 VAL A C 1
ATOM 595 O O . VAL A 1 76 ? 8.323 15.259 19.016 1.00 84.81 76 VAL A O 1
ATOM 598 N N . LEU A 1 77 ? 9.886 13.698 19.369 1.00 84.62 77 LEU A N 1
ATOM 599 C CA . LEU A 1 77 ? 9.012 12.775 20.103 1.00 84.62 77 LEU A CA 1
ATOM 600 C C . LEU A 1 77 ? 8.536 13.318 21.458 1.00 84.62 77 LEU A C 1
ATOM 602 O O . LEU A 1 77 ? 7.470 12.900 21.928 1.00 84.62 77 LEU A O 1
ATOM 606 N N . VAL A 1 78 ? 9.286 14.221 22.100 1.00 88.00 78 VAL A N 1
ATOM 607 C CA . VAL A 1 78 ? 8.862 14.883 23.348 1.00 88.00 78 VAL A CA 1
ATOM 608 C C . VAL A 1 78 ? 8.087 16.177 23.104 1.00 88.00 78 VAL A C 1
ATOM 610 O O . VAL A 1 78 ? 7.382 16.623 24.011 1.00 88.00 78 VAL A O 1
ATOM 613 N N . HIS A 1 79 ? 8.153 16.753 21.898 1.00 85.88 79 HIS A N 1
ATOM 614 C CA . HIS A 1 79 ? 7.502 18.023 21.588 1.00 85.88 79 HIS A CA 1
ATOM 615 C C . HIS A 1 79 ? 5.970 17.936 21.780 1.00 85.88 79 HIS A C 1
ATOM 617 O O . HIS A 1 79 ? 5.317 17.098 21.142 1.00 85.88 79 HIS A O 1
ATOM 623 N N . PRO A 1 80 ? 5.346 18.801 22.610 1.00 86.56 80 PRO A N 1
ATOM 624 C CA . PRO A 1 80 ? 3.923 18.697 22.951 1.00 86.56 80 PRO A CA 1
ATOM 625 C C . PRO A 1 80 ? 2.992 18.748 21.737 1.00 86.56 80 PRO A C 1
ATOM 627 O O . PRO A 1 80 ? 2.034 17.973 21.653 1.00 86.56 80 PRO A O 1
ATOM 630 N N . LEU A 1 81 ? 3.296 19.621 20.769 1.00 83.94 81 LEU A N 1
ATOM 631 C CA . LEU A 1 81 ? 2.519 19.720 19.534 1.00 83.94 81 LEU A CA 1
ATOM 632 C C . LEU A 1 81 ? 2.600 18.429 18.715 1.00 83.94 81 LEU A C 1
ATOM 634 O O . LEU A 1 81 ? 1.573 17.920 18.272 1.00 83.94 81 LEU A O 1
ATOM 638 N N . PHE A 1 82 ? 3.807 17.881 18.544 1.00 84.12 82 PHE A N 1
ATOM 639 C CA . PHE A 1 82 ? 4.014 16.674 17.753 1.00 84.12 82 PHE A CA 1
ATOM 640 C C . PHE A 1 82 ? 3.290 15.489 18.392 1.00 84.12 82 PHE A C 1
ATOM 642 O O . PHE A 1 82 ? 2.532 14.793 17.721 1.00 84.12 82 PHE A O 1
ATOM 649 N N . ARG A 1 83 ? 3.420 15.317 19.713 1.00 87.12 83 ARG A N 1
ATOM 650 C CA . ARG A 1 83 ? 2.692 14.289 20.473 1.00 87.12 83 ARG A CA 1
ATOM 651 C C . ARG A 1 83 ? 1.180 14.411 20.324 1.00 87.12 83 ARG A C 1
ATOM 653 O O . ARG A 1 83 ? 0.507 13.410 20.079 1.00 87.12 83 ARG A O 1
ATOM 660 N N . SER A 1 84 ? 0.651 15.626 20.447 1.00 85.88 84 SER A N 1
ATOM 661 C CA . SER A 1 84 ? -0.784 15.890 20.294 1.00 85.88 84 SER A CA 1
ATOM 662 C C . SER A 1 84 ? -1.263 15.554 18.884 1.00 85.88 84 SER A C 1
ATOM 664 O O . SER A 1 84 ? -2.313 14.936 18.714 1.00 85.88 84 SER A O 1
ATOM 666 N N . TRP A 1 85 ? -0.462 15.890 17.874 1.00 83.44 85 TRP A N 1
ATOM 667 C CA . TRP A 1 85 ? -0.766 15.612 16.476 1.00 83.44 85 TRP A CA 1
ATOM 668 C C . TRP A 1 85 ? -0.709 14.117 16.148 1.00 83.44 85 TRP A C 1
ATOM 670 O O . TRP A 1 85 ? -1.649 13.581 15.562 1.00 83.44 85 TRP A O 1
ATOM 680 N N . VAL A 1 86 ? 0.334 13.413 16.597 1.00 86.56 86 VAL A N 1
ATOM 681 C CA . VAL A 1 86 ? 0.442 11.955 16.453 1.00 86.56 86 VAL A CA 1
ATOM 682 C C . VAL A 1 86 ? -0.737 11.273 17.132 1.00 86.56 86 VAL A C 1
ATOM 684 O O . VAL A 1 86 ? -1.388 10.435 16.510 1.00 86.56 86 VAL A O 1
ATOM 687 N N . LYS A 1 87 ? -1.077 11.663 18.365 1.00 88.12 87 LYS A N 1
ATOM 688 C CA . LYS A 1 87 ? -2.239 11.126 19.084 1.00 88.12 87 LYS A CA 1
ATOM 689 C C . LYS A 1 87 ? -3.540 11.354 18.306 1.00 88.12 87 LYS A C 1
ATOM 691 O O . LYS A 1 87 ? -4.325 10.416 18.168 1.00 88.12 87 LYS A O 1
ATOM 696 N N . PHE A 1 88 ? -3.736 12.557 17.765 1.00 87.69 88 PHE A N 1
ATOM 697 C CA . PHE A 1 88 ? -4.912 12.908 16.969 1.00 87.69 88 PHE A CA 1
ATOM 698 C C . PHE A 1 88 ? -5.033 12.066 15.691 1.00 87.69 88 PHE A C 1
ATOM 700 O O . PHE A 1 88 ? -6.129 11.612 15.360 1.00 87.69 88 PHE A O 1
ATOM 707 N N . LEU A 1 89 ? -3.925 11.841 14.980 1.00 86.56 89 LEU A N 1
ATOM 708 C CA . LEU A 1 89 ? -3.906 11.063 13.738 1.00 86.56 89 LEU A CA 1
ATOM 709 C C . LEU A 1 89 ? -3.975 9.546 13.951 1.00 86.56 89 LEU A C 1
ATOM 711 O O . LEU A 1 89 ? -4.385 8.832 13.038 1.00 86.56 89 LEU A O 1
ATOM 715 N N . THR A 1 90 ? -3.578 9.057 15.128 1.00 91.25 90 THR A N 1
ATOM 716 C CA . THR A 1 90 ? -3.478 7.620 15.431 1.00 91.25 90 THR A CA 1
ATOM 717 C C . THR A 1 90 ? -4.493 7.195 16.490 1.00 91.25 90 THR A C 1
ATOM 719 O O . THR A 1 90 ? -5.622 6.849 16.153 1.00 91.25 90 THR A O 1
ATOM 722 N N . ILE A 1 91 ? -4.125 7.263 17.771 1.00 92.88 91 ILE A N 1
ATOM 723 C CA . ILE A 1 91 ? -4.884 6.758 18.922 1.00 92.88 91 ILE A CA 1
ATOM 724 C C . ILE A 1 91 ? -6.325 7.267 18.938 1.00 92.88 91 ILE A C 1
ATOM 726 O O . ILE A 1 91 ? -7.244 6.489 19.186 1.00 92.88 91 ILE A O 1
ATOM 730 N N . ASP A 1 92 ? -6.546 8.551 18.659 1.00 92.81 92 ASP A N 1
ATOM 731 C CA . ASP A 1 92 ? -7.895 9.120 18.667 1.00 92.81 92 ASP A CA 1
ATOM 732 C C . ASP A 1 92 ? -8.739 8.590 17.501 1.00 92.81 92 ASP A C 1
ATOM 734 O O . ASP A 1 92 ? -9.932 8.331 17.671 1.00 92.81 92 ASP A O 1
ATOM 738 N N . GLN A 1 93 ? -8.124 8.335 16.342 1.00 95.38 93 GLN A N 1
ATOM 739 C CA . GLN A 1 93 ? -8.809 7.689 15.221 1.00 95.38 93 GLN A CA 1
ATOM 740 C C . GLN A 1 93 ? -9.113 6.223 15.520 1.00 95.38 93 GLN A C 1
ATOM 742 O O . GLN A 1 93 ? -10.204 5.757 15.203 1.00 95.38 93 GLN A O 1
ATOM 747 N N . TRP A 1 94 ? -8.194 5.497 16.155 1.00 96.69 94 TRP A N 1
ATOM 748 C CA . TRP A 1 94 ? -8.399 4.097 16.537 1.00 96.69 94 TRP A CA 1
ATOM 749 C C . TRP A 1 94 ? -9.501 3.954 17.589 1.00 96.69 94 TRP A C 1
ATOM 751 O O . TRP A 1 94 ? -10.397 3.130 17.425 1.00 96.69 94 TRP A O 1
ATOM 761 N N . ARG A 1 95 ? -9.534 4.844 18.586 1.00 95.00 95 ARG A N 1
ATOM 762 C CA . ARG A 1 95 ? -10.642 4.937 19.550 1.00 95.00 95 ARG A CA 1
ATOM 763 C C . ARG A 1 95 ? -11.971 5.257 18.873 1.00 95.00 95 ARG A C 1
ATOM 765 O O . ARG A 1 95 ? -12.978 4.652 19.220 1.00 95.00 95 ARG A O 1
ATOM 772 N N . ALA A 1 96 ? -11.985 6.168 17.899 1.00 94.94 96 ALA A N 1
ATOM 773 C CA . ALA A 1 96 ? -13.193 6.472 17.133 1.00 94.94 96 ALA A CA 1
ATOM 774 C C . ALA A 1 96 ? -13.662 5.270 16.294 1.00 94.94 96 ALA A C 1
ATOM 776 O O . ALA A 1 96 ? -14.857 4.990 16.235 1.00 94.94 96 ALA A O 1
ATOM 777 N N . ILE A 1 97 ? -12.734 4.525 15.681 1.00 94.88 97 ILE A N 1
ATOM 778 C CA . ILE A 1 97 ? -13.036 3.272 14.973 1.00 94.88 97 ILE A CA 1
ATOM 779 C C . ILE A 1 97 ? -13.687 2.269 15.923 1.00 94.88 97 ILE A C 1
ATOM 781 O O . ILE A 1 97 ? -14.702 1.672 15.558 1.00 94.88 97 ILE A O 1
ATOM 785 N N . ASP A 1 98 ? -13.127 2.092 17.118 1.00 94.00 98 ASP A N 1
ATOM 786 C CA . ASP A 1 98 ? -13.650 1.163 18.118 1.00 94.00 98 ASP A CA 1
ATOM 787 C C . ASP A 1 98 ? -15.016 1.595 18.654 1.00 94.00 98 ASP A C 1
ATOM 789 O O . ASP A 1 98 ? -15.912 0.760 18.736 1.00 94.00 98 ASP A O 1
ATOM 793 N N . ALA A 1 99 ? -15.217 2.888 18.920 1.00 92.38 99 ALA A N 1
ATOM 794 C CA . ALA A 1 99 ? -16.500 3.435 19.365 1.00 92.38 99 ALA A CA 1
ATOM 795 C C . ALA A 1 99 ? -17.616 3.273 18.316 1.00 92.38 99 ALA A C 1
ATOM 797 O O . ALA A 1 99 ? -18.767 3.024 18.662 1.00 92.38 99 ALA A O 1
ATOM 798 N N . GLU A 1 100 ? -17.286 3.382 17.026 1.00 90.81 100 GLU A N 1
ATOM 799 C CA . GLU A 1 100 ? -18.226 3.137 15.923 1.00 90.81 100 GLU A CA 1
ATOM 800 C C . GLU A 1 100 ? -18.454 1.644 15.635 1.00 90.81 100 GLU A C 1
ATOM 802 O O . GLU A 1 100 ? -19.331 1.289 14.842 1.00 90.81 100 GLU A O 1
ATOM 807 N N . THR A 1 101 ? -17.636 0.757 16.204 1.00 88.56 101 THR A N 1
ATOM 808 C CA . THR A 1 101 ? -17.703 -0.677 15.932 1.00 88.56 101 THR A CA 1
ATOM 809 C C . THR A 1 101 ? -18.667 -1.343 16.902 1.00 88.56 101 THR A C 1
ATOM 811 O O . THR A 1 101 ? -18.383 -1.499 18.085 1.00 88.56 101 THR A O 1
ATOM 814 N N . VAL A 1 102 ? -19.804 -1.800 16.379 1.00 82.00 102 VAL A N 1
ATOM 815 C CA . VAL A 1 102 ? -20.769 -2.583 17.156 1.00 82.00 102 VAL A CA 1
ATOM 816 C C . VAL A 1 102 ? -20.168 -3.957 17.459 1.00 82.00 102 VAL A C 1
ATOM 818 O O . VAL A 1 102 ? -19.987 -4.770 16.549 1.00 82.00 102 VAL A O 1
ATOM 821 N N . ARG A 1 103 ? -19.866 -4.213 18.737 1.00 77.81 103 ARG A N 1
ATOM 822 C CA . ARG A 1 103 ? -19.402 -5.514 19.238 1.00 77.81 103 ARG A CA 1
ATOM 823 C C . ARG A 1 103 ? -20.502 -6.158 20.089 1.00 77.81 103 ARG A C 1
ATOM 825 O O . ARG A 1 103 ? -21.077 -5.463 20.928 1.00 77.81 103 ARG A O 1
ATOM 832 N N . PRO A 1 104 ? -20.807 -7.455 19.917 1.00 70.81 104 PRO A N 1
ATOM 833 C CA . PRO A 1 104 ? -21.697 -8.150 20.837 1.00 70.81 104 PRO A CA 1
ATOM 834 C C . PRO A 1 104 ? -21.079 -8.156 22.241 1.00 70.81 104 PRO A C 1
ATOM 836 O O . PRO A 1 104 ? -19.910 -8.511 22.413 1.00 70.81 104 PRO A O 1
ATOM 839 N N . VAL A 1 105 ? -21.849 -7.741 23.247 1.00 68.12 105 VAL A N 1
ATOM 840 C CA . VAL A 1 105 ? -21.402 -7.742 24.647 1.00 68.12 105 VAL A CA 1
ATOM 841 C C . VAL A 1 105 ? -21.067 -9.181 25.057 1.00 68.12 105 VAL A C 1
ATOM 843 O O . VAL A 1 105 ? -21.855 -10.089 24.815 1.00 68.12 105 VAL A O 1
ATOM 846 N N . GLY A 1 106 ? -19.884 -9.398 25.638 1.00 69.06 106 GLY A N 1
ATOM 847 C CA . GLY A 1 106 ? -19.420 -10.726 26.064 1.00 69.06 106 GLY A CA 1
ATOM 848 C C . GLY A 1 106 ? -18.721 -11.571 24.989 1.00 69.06 106 GLY A C 1
ATOM 849 O O . GLY A 1 106 ? -18.223 -12.640 25.320 1.00 69.06 106 GLY A O 1
ATOM 850 N N . ALA A 1 107 ? -18.609 -11.102 23.739 1.00 71.12 107 ALA A N 1
ATOM 851 C CA . ALA A 1 107 ? -17.915 -11.833 22.667 1.00 71.12 107 ALA A CA 1
ATOM 852 C C . ALA A 1 107 ? -16.376 -11.752 22.733 1.00 71.12 107 ALA A C 1
ATOM 854 O O . ALA A 1 107 ? -15.683 -12.443 21.988 1.00 71.12 107 ALA A O 1
ATOM 855 N N . ALA A 1 108 ? -15.816 -10.900 23.598 1.00 73.44 108 ALA A N 1
ATOM 856 C CA . ALA A 1 108 ? -14.368 -10.778 23.738 1.00 73.44 108 ALA A CA 1
ATOM 857 C C . ALA A 1 108 ? -13.753 -12.112 24.197 1.00 73.44 108 ALA A C 1
ATOM 859 O O . ALA A 1 108 ? -14.183 -12.685 25.194 1.00 73.44 108 ALA A O 1
ATOM 860 N N . GLY A 1 109 ? -12.752 -12.603 23.461 1.00 74.75 109 GLY A N 1
ATOM 861 C CA . GLY A 1 109 ? -12.096 -13.885 23.741 1.00 74.75 109 GLY A CA 1
ATOM 862 C C . GLY A 1 109 ? -12.878 -15.125 23.293 1.00 74.75 109 GLY A C 1
ATOM 863 O O . GLY A 1 109 ? -12.384 -16.235 23.469 1.00 74.75 109 GLY A O 1
ATOM 864 N N . GLN A 1 110 ? -14.063 -14.964 22.694 1.00 84.44 110 GLN A N 1
ATOM 865 C CA . GLN A 1 110 ? -14.808 -16.076 22.105 1.00 84.44 110 GLN A CA 1
ATOM 866 C C . GLN A 1 110 ? -14.373 -16.333 20.660 1.00 84.44 110 GLN A C 1
ATOM 868 O O . GLN A 1 110 ? -13.908 -15.436 19.953 1.00 84.44 110 GLN A O 1
ATOM 873 N N . PHE A 1 111 ? -14.545 -17.575 20.213 1.00 88.06 111 PHE A N 1
ATOM 874 C CA . PHE A 1 111 ? -14.274 -17.959 18.834 1.00 88.06 111 PHE A CA 1
ATOM 875 C C . PHE A 1 111 ? -15.277 -17.305 17.872 1.00 88.06 111 PHE A C 1
ATOM 877 O O . PHE A 1 111 ? -16.486 -17.500 17.995 1.00 88.06 111 PHE A O 1
ATOM 884 N N . ASP A 1 112 ? -14.764 -16.578 16.877 1.00 90.12 112 ASP A N 1
ATOM 885 C CA . ASP A 1 112 ? -15.541 -16.071 15.747 1.00 90.12 112 ASP A CA 1
ATOM 886 C C . ASP A 1 112 ? -15.100 -16.790 14.465 1.00 90.12 112 ASP A C 1
ATOM 888 O O . ASP A 1 112 ? -14.006 -16.570 13.938 1.00 90.12 112 ASP A O 1
ATOM 892 N N . TRP A 1 113 ? -15.969 -17.652 13.937 1.00 92.69 113 TRP A N 1
ATOM 893 C CA . TRP A 1 113 ? -15.696 -18.417 12.719 1.00 92.69 113 TRP A CA 1
ATOM 894 C C . TRP A 1 113 ? -15.470 -17.523 11.490 1.00 92.69 113 TRP A C 1
ATOM 896 O O . TRP A 1 113 ? -14.832 -17.949 10.529 1.00 92.69 113 TRP A O 1
ATOM 906 N N . ARG A 1 114 ? -15.947 -16.274 11.505 1.00 92.94 114 ARG A N 1
ATOM 907 C CA . ARG A 1 114 ? -15.717 -15.319 10.412 1.00 92.94 114 ARG A CA 1
ATOM 908 C C . ARG A 1 114 ? -14.270 -14.859 10.388 1.00 92.94 114 ARG A C 1
ATOM 910 O O . ARG A 1 114 ? -13.692 -14.740 9.314 1.00 92.94 114 ARG A O 1
ATOM 917 N N . VAL A 1 115 ? -13.667 -14.669 11.565 1.00 94.88 115 VAL A N 1
ATOM 918 C CA . VAL A 1 115 ? -12.229 -14.396 11.691 1.00 94.88 115 VAL A CA 1
ATOM 919 C C . VAL A 1 115 ? -11.432 -15.560 11.111 1.00 94.88 115 VAL A C 1
ATOM 921 O O . VAL A 1 115 ? -10.513 -15.323 10.331 1.00 94.88 115 VAL A O 1
ATOM 924 N N . LEU A 1 116 ? -11.824 -16.804 11.420 1.00 95.94 116 LEU A N 1
ATOM 925 C CA . LEU A 1 116 ? -11.213 -17.995 10.822 1.00 95.94 116 LEU A CA 1
ATOM 926 C C . LEU A 1 116 ? -11.309 -17.957 9.291 1.00 95.94 116 LEU A C 1
ATOM 928 O O . LEU A 1 116 ? -10.285 -18.074 8.628 1.00 95.94 116 LEU A O 1
ATOM 932 N N . VAL A 1 117 ? -12.505 -17.754 8.726 1.00 97.69 117 VAL A N 1
ATOM 933 C CA . VAL A 1 117 ? -12.700 -17.705 7.265 1.00 97.69 117 VAL A CA 1
ATOM 934 C C . VAL A 1 117 ? -11.844 -16.615 6.626 1.00 97.69 117 VAL A C 1
ATOM 936 O O . VAL A 1 117 ? -11.141 -16.895 5.657 1.00 97.69 117 VAL A O 1
ATOM 939 N N . VAL A 1 118 ? -11.850 -15.397 7.175 1.00 98.06 118 VAL A N 1
ATOM 940 C CA . VAL A 1 118 ? -11.049 -14.283 6.649 1.00 98.06 118 VAL A CA 1
ATOM 941 C C . VAL A 1 118 ? -9.563 -14.633 6.666 1.00 98.06 118 VAL A C 1
ATOM 943 O O . VAL A 1 118 ? -8.910 -14.527 5.633 1.00 98.06 118 VAL A O 1
ATOM 946 N N . LEU A 1 119 ? -9.024 -15.094 7.797 1.00 98.31 119 LEU A N 1
ATOM 947 C CA . LEU A 1 119 ? -7.593 -15.386 7.921 1.00 98.31 119 LEU A CA 1
ATOM 948 C C . LEU A 1 119 ? -7.157 -16.607 7.100 1.00 98.31 119 LEU A C 1
ATOM 950 O O . LEU A 1 119 ? -6.065 -16.591 6.536 1.00 98.31 119 LEU A O 1
ATOM 954 N N . VAL A 1 120 ? -8.003 -17.633 6.972 1.00 98.50 120 VAL A N 1
ATOM 955 C CA . VAL A 1 120 ? -7.732 -18.792 6.105 1.00 98.50 120 VAL A CA 1
ATOM 956 C C . VAL A 1 120 ? -7.731 -18.375 4.638 1.00 98.50 120 VAL A C 1
ATOM 958 O O . VAL A 1 120 ? -6.802 -18.728 3.917 1.00 98.50 120 VAL A O 1
ATOM 961 N N . VAL A 1 121 ? -8.710 -17.581 4.192 1.00 98.69 121 VAL A N 1
ATOM 962 C CA . VAL A 1 121 ? -8.722 -17.041 2.822 1.00 98.69 121 VAL A CA 1
ATOM 963 C C . VAL A 1 121 ? -7.486 -16.182 2.583 1.00 98.69 121 VAL A C 1
ATOM 965 O O . VAL A 1 121 ? -6.865 -16.311 1.535 1.00 98.69 121 VAL A O 1
ATOM 968 N N . VAL A 1 122 ? -7.076 -15.365 3.559 1.00 98.69 122 VAL A N 1
ATOM 969 C CA . VAL A 1 122 ? -5.846 -14.572 3.451 1.00 98.69 122 VAL A CA 1
ATOM 970 C C . VAL A 1 122 ? -4.625 -15.464 3.260 1.00 98.69 122 VAL A C 1
ATOM 972 O O . VAL A 1 122 ? -3.854 -15.237 2.329 1.00 98.69 122 VAL A O 1
ATOM 975 N N . ALA A 1 123 ? -4.466 -16.484 4.103 1.00 98.69 123 ALA A N 1
ATOM 976 C CA . ALA A 1 123 ? -3.346 -17.413 4.023 1.00 98.69 123 ALA A CA 1
ATOM 977 C C . ALA A 1 123 ? -3.319 -18.141 2.673 1.00 98.69 123 ALA A C 1
ATOM 979 O O . ALA A 1 123 ? -2.307 -18.093 1.980 1.00 98.69 123 ALA A O 1
ATOM 980 N N . VAL A 1 124 ? -4.442 -18.734 2.253 1.00 98.56 124 VAL A N 1
ATOM 981 C CA . VAL A 1 124 ? -4.536 -19.454 0.974 1.00 98.56 124 VAL A CA 1
ATOM 982 C C . VAL A 1 124 ? -4.264 -18.518 -0.204 1.00 98.56 124 VAL A C 1
ATOM 984 O O . VAL A 1 124 ? -3.459 -18.860 -1.066 1.00 98.56 124 VAL A O 1
ATOM 987 N N . SER A 1 125 ? -4.874 -17.329 -0.241 1.00 98.50 125 SER A N 1
ATOM 988 C CA . SER A 1 125 ? -4.652 -16.358 -1.319 1.00 98.50 125 SER A CA 1
ATOM 989 C C . SER A 1 125 ? -3.181 -15.961 -1.438 1.00 98.50 125 SER A C 1
ATOM 991 O O . SER A 1 125 ? -2.646 -15.949 -2.546 1.00 98.50 125 SER A O 1
ATOM 993 N N . LEU A 1 126 ? -2.513 -15.662 -0.320 1.00 98.12 126 LEU A N 1
ATOM 994 C CA . LEU A 1 126 ? -1.096 -15.285 -0.322 1.00 98.12 126 LEU A CA 1
ATOM 995 C C . LEU A 1 126 ? -0.199 -16.458 -0.733 1.00 98.12 126 LEU A C 1
ATOM 997 O O . LEU A 1 126 ? 0.704 -16.269 -1.545 1.00 98.12 126 LEU A O 1
ATOM 1001 N N . THR A 1 127 ? -0.476 -17.672 -0.251 1.00 97.94 127 THR A N 1
ATOM 1002 C CA . THR A 1 127 ? 0.270 -18.874 -0.647 1.00 97.94 127 THR A CA 1
ATOM 1003 C C . THR A 1 127 ? 0.117 -19.166 -2.138 1.00 97.94 127 THR A C 1
ATOM 1005 O O . THR A 1 127 ? 1.112 -19.374 -2.823 1.00 97.94 127 THR A O 1
ATOM 1008 N N . LEU A 1 128 ? -1.098 -19.143 -2.689 1.00 97.69 128 LEU A N 1
ATOM 1009 C CA . LEU A 1 128 ? -1.292 -19.399 -4.120 1.00 97.69 128 LEU A CA 1
ATOM 1010 C C . LEU A 1 128 ? -0.589 -18.349 -4.987 1.00 97.69 128 LEU A C 1
ATOM 1012 O O . LEU A 1 128 ? -0.018 -18.681 -6.024 1.00 97.69 128 LEU A O 1
ATOM 1016 N N . GLN A 1 129 ? -0.584 -17.090 -4.555 1.00 95.94 129 GLN A N 1
ATOM 1017 C CA . GLN A 1 129 ? 0.118 -16.036 -5.280 1.00 95.94 129 GLN A CA 1
ATOM 1018 C C . GLN A 1 129 ? 1.637 -16.196 -5.249 1.00 95.94 129 GLN A C 1
ATOM 1020 O O . GLN A 1 129 ? 2.268 -15.941 -6.269 1.00 95.94 129 GLN A O 1
ATOM 1025 N N . GLU A 1 130 ? 2.202 -16.633 -4.126 1.00 94.62 130 GLU A N 1
ATOM 1026 C CA . GLU A 1 130 ? 3.640 -16.888 -3.997 1.00 94.62 130 GLU A CA 1
ATOM 1027 C C . GLU A 1 130 ? 4.088 -18.074 -4.863 1.00 94.62 130 GLU A C 1
ATOM 1029 O O . GLU A 1 130 ? 5.081 -17.994 -5.579 1.00 94.62 130 GLU A O 1
ATOM 1034 N N . TYR A 1 131 ? 3.335 -19.176 -4.840 1.00 95.69 131 TYR A N 1
ATOM 1035 C CA . TYR A 1 131 ? 3.767 -20.419 -5.487 1.00 95.69 131 TYR A CA 1
ATOM 1036 C C . TYR A 1 131 ? 3.359 -20.528 -6.962 1.00 95.69 131 TYR A C 1
ATOM 1038 O O . TYR A 1 131 ? 4.049 -21.193 -7.734 1.00 95.69 131 TYR A O 1
ATOM 1046 N N . ILE A 1 132 ? 2.243 -19.910 -7.358 1.00 97.00 132 ILE A N 1
ATOM 1047 C CA . ILE A 1 132 ? 1.636 -20.081 -8.691 1.00 97.00 132 ILE A CA 1
ATOM 1048 C C . ILE A 1 132 ? 1.472 -18.740 -9.409 1.00 97.00 132 ILE A C 1
ATOM 1050 O O . ILE A 1 132 ? 1.648 -18.654 -10.624 1.00 97.00 132 ILE A O 1
ATOM 1054 N N . GLY A 1 133 ? 1.133 -17.684 -8.669 1.00 95.75 133 GLY A N 1
ATOM 1055 C CA . GLY A 1 133 ? 0.865 -16.363 -9.235 1.00 95.75 133 GLY A CA 1
ATOM 1056 C C . GLY A 1 133 ? 2.098 -15.591 -9.699 1.00 95.75 133 GLY A C 1
ATOM 1057 O O . GLY A 1 133 ? 1.946 -14.553 -10.342 1.00 95.75 133 GLY A O 1
ATOM 1058 N N . ASP A 1 134 ? 3.305 -16.064 -9.393 1.00 93.81 134 ASP A N 1
ATOM 1059 C CA . ASP A 1 134 ? 4.535 -15.424 -9.843 1.00 93.81 134 ASP A CA 1
ATOM 1060 C C . ASP A 1 134 ? 4.807 -15.636 -11.344 1.00 93.81 134 ASP A C 1
ATOM 1062 O O . ASP A 1 134 ? 4.423 -16.639 -11.956 1.00 93.81 134 ASP A O 1
ATOM 1066 N N . ARG A 1 135 ? 5.520 -14.682 -11.947 1.00 94.00 135 ARG A N 1
ATOM 1067 C CA . ARG A 1 135 ? 5.945 -14.749 -13.347 1.00 94.00 135 ARG A CA 1
ATOM 1068 C C . ARG A 1 135 ? 6.834 -15.953 -13.645 1.00 94.00 135 ARG A C 1
ATOM 1070 O O . ARG A 1 135 ? 6.693 -16.552 -14.707 1.00 94.00 135 ARG A O 1
ATOM 1077 N N . GLY A 1 136 ? 7.720 -16.332 -12.727 1.00 93.75 136 GLY A N 1
ATOM 1078 C CA . GLY A 1 136 ? 8.596 -17.484 -12.913 1.00 93.75 136 GLY A CA 1
ATOM 1079 C C . GLY A 1 136 ? 7.806 -18.786 -13.052 1.00 93.75 136 GLY A C 1
ATOM 1080 O O . GLY A 1 136 ? 8.243 -19.700 -13.746 1.00 93.75 136 GLY A O 1
ATOM 1081 N N . TRP A 1 137 ? 6.618 -18.879 -12.443 1.00 95.62 137 TRP A N 1
ATOM 1082 C CA . TRP A 1 137 ? 5.715 -20.006 -12.676 1.00 95.62 137 TRP A CA 1
ATOM 1083 C C . TRP A 1 137 ? 5.144 -19.993 -14.099 1.00 95.62 137 TRP A C 1
ATOM 1085 O O . TRP A 1 137 ? 5.176 -21.024 -14.773 1.00 95.62 137 TRP A O 1
ATOM 1095 N N . PHE A 1 138 ? 4.684 -18.835 -14.585 1.00 96.62 138 PHE A N 1
ATOM 1096 C CA . PHE A 1 138 ? 4.224 -18.678 -15.970 1.00 96.62 138 PHE A CA 1
ATOM 1097 C C . PHE A 1 138 ? 5.300 -19.100 -16.977 1.00 96.62 138 PHE A C 1
ATOM 1099 O O . PHE A 1 138 ? 5.016 -19.899 -17.864 1.00 96.62 138 PHE A O 1
ATOM 1106 N N . GLU A 1 139 ? 6.537 -18.636 -16.800 1.00 95.00 139 GLU A N 1
ATOM 1107 C CA . GLU A 1 139 ? 7.658 -18.940 -17.700 1.00 95.00 139 GLU A CA 1
ATOM 1108 C C . GLU A 1 139 ? 8.007 -20.440 -17.725 1.00 95.00 139 GLU A C 1
ATOM 1110 O O . GLU A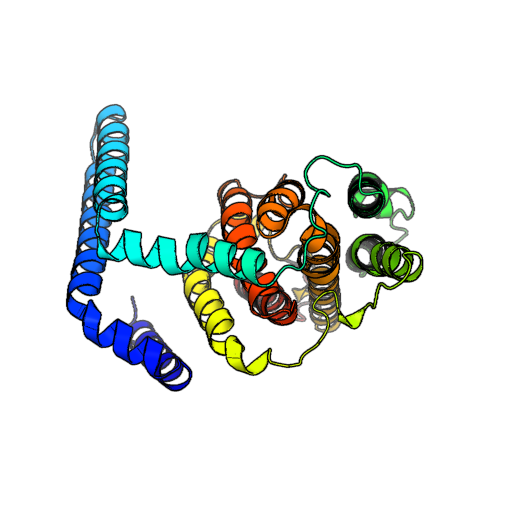 1 139 ? 8.408 -20.963 -18.764 1.00 95.00 139 GLU A O 1
ATOM 1115 N N . ARG A 1 140 ? 7.806 -21.160 -16.610 1.00 95.00 140 ARG A N 1
ATOM 1116 C CA . ARG A 1 140 ? 7.995 -22.620 -16.547 1.00 95.00 140 ARG A CA 1
ATOM 1117 C C . ARG A 1 140 ? 6.891 -23.403 -17.254 1.00 95.00 140 ARG A C 1
ATOM 1119 O O . ARG A 1 140 ? 7.184 -24.412 -17.888 1.00 95.00 140 ARG A O 1
ATOM 1126 N N . VAL A 1 141 ? 5.634 -22.984 -17.109 1.00 95.94 141 VAL A N 1
ATOM 1127 C CA . VAL A 1 141 ? 4.473 -23.699 -17.679 1.00 95.94 141 VAL A CA 1
ATOM 1128 C C . VAL A 1 141 ? 4.260 -23.351 -19.151 1.00 95.94 141 VAL A C 1
ATOM 1130 O O . VAL A 1 141 ? 3.849 -24.201 -19.939 1.00 95.94 141 VAL A O 1
ATOM 1133 N N . PHE A 1 142 ? 4.569 -22.116 -19.533 1.00 94.75 142 PHE A N 1
ATOM 1134 C CA . PHE A 1 142 ? 4.456 -21.602 -20.890 1.00 94.75 142 PHE A CA 1
ATOM 1135 C C . PHE A 1 142 ? 5.827 -21.108 -21.349 1.00 94.75 142 PHE A C 1
ATOM 1137 O O . PHE A 1 142 ? 6.033 -19.900 -21.421 1.00 94.75 142 PHE A O 1
ATOM 1144 N N . PRO A 1 143 ? 6.791 -21.997 -21.643 1.00 91.62 143 PRO A N 1
ATOM 1145 C CA . PRO A 1 143 ? 8.105 -21.556 -22.087 1.00 91.62 143 PRO A CA 1
ATOM 1146 C C . PRO A 1 143 ? 7.991 -20.752 -23.393 1.00 91.62 143 PRO A C 1
ATOM 1148 O O . PRO A 1 143 ? 7.093 -21.006 -24.208 1.00 91.62 143 PRO A O 1
ATOM 1151 N N . PRO A 1 144 ? 8.871 -19.763 -23.616 1.00 89.06 144 PRO A N 1
ATOM 1152 C CA . PRO A 1 144 ? 8.821 -18.946 -24.818 1.00 89.06 144 PRO A CA 1
ATOM 1153 C C . PRO A 1 144 ? 9.121 -19.809 -26.048 1.00 89.06 144 PRO A C 1
ATOM 1155 O O . PRO A 1 144 ? 10.157 -20.467 -26.126 1.00 89.06 144 PRO A O 1
ATOM 1158 N N . HIS A 1 145 ? 8.218 -19.789 -27.029 1.00 84.31 145 HIS A N 1
ATOM 1159 C CA . HIS A 1 145 ? 8.403 -20.465 -28.311 1.00 84.31 145 HIS A CA 1
ATOM 1160 C C . HIS A 1 145 ? 8.585 -19.422 -29.416 1.00 84.31 145 HIS A C 1
ATOM 1162 O O . HIS A 1 145 ? 7.716 -18.580 -29.644 1.00 84.31 145 HIS A O 1
ATOM 1168 N N . GLY A 1 146 ? 9.713 -19.482 -30.127 1.00 85.25 146 GLY A N 1
ATOM 1169 C CA . GLY A 1 146 ? 10.022 -18.533 -31.196 1.00 85.25 146 GLY A CA 1
ATOM 1170 C C . GLY A 1 146 ? 10.214 -17.096 -30.694 1.00 85.25 146 GLY A C 1
ATOM 1171 O O . GLY A 1 146 ? 10.684 -16.864 -29.582 1.00 85.25 146 GLY A O 1
ATOM 1172 N N . ARG A 1 147 ? 9.888 -16.112 -31.542 1.00 85.00 147 ARG A N 1
ATOM 1173 C CA . ARG A 1 147 ? 10.011 -14.678 -31.229 1.00 85.00 147 ARG A CA 1
ATOM 1174 C C . ARG A 1 147 ? 8.655 -14.088 -30.836 1.00 85.00 147 ARG A C 1
ATOM 1176 O O . ARG A 1 147 ? 8.050 -13.360 -31.618 1.00 85.00 147 ARG A O 1
ATOM 1183 N N . ASP A 1 148 ? 8.180 -14.396 -29.632 1.00 91.00 148 ASP A N 1
ATOM 1184 C CA . ASP A 1 148 ? 7.009 -13.723 -29.061 1.00 91.00 148 ASP A CA 1
ATOM 1185 C C . ASP A 1 148 ? 7.422 -12.416 -28.378 1.00 91.00 148 ASP A C 1
ATOM 1187 O O . ASP A 1 148 ? 7.908 -12.393 -27.247 1.00 91.00 148 ASP A O 1
ATOM 1191 N N . ALA A 1 149 ? 7.203 -11.306 -29.076 1.00 89.31 149 ALA A N 1
ATOM 1192 C CA . ALA A 1 149 ? 7.517 -9.975 -28.581 1.00 89.31 149 ALA A CA 1
ATOM 1193 C C . ALA A 1 149 ? 6.768 -9.633 -27.273 1.00 89.31 149 ALA A C 1
ATOM 1195 O O . ALA A 1 149 ? 7.263 -8.838 -26.476 1.00 89.31 149 ALA A O 1
ATOM 1196 N N . TYR A 1 150 ? 5.596 -10.210 -27.009 1.00 93.62 150 TYR A N 1
ATOM 1197 C CA . TYR A 1 150 ? 4.768 -9.866 -25.846 1.00 93.62 150 TYR A CA 1
ATOM 1198 C C . TYR A 1 150 ? 4.846 -10.902 -24.724 1.00 93.62 150 TYR A C 1
ATOM 1200 O O . TYR A 1 150 ? 4.043 -10.855 -23.794 1.00 93.62 150 TYR A O 1
ATOM 1208 N N . PHE A 1 151 ? 5.810 -11.820 -24.781 1.00 95.00 151 PHE A N 1
ATOM 1209 C CA . PHE A 1 151 ? 5.945 -12.894 -23.802 1.00 95.00 151 PHE A CA 1
ATOM 1210 C C . PHE A 1 151 ? 6.044 -12.381 -22.354 1.00 95.00 151 PHE A C 1
ATOM 1212 O O . PHE A 1 151 ? 5.288 -12.815 -21.486 1.00 95.00 151 PHE A O 1
ATOM 1219 N N . GLU A 1 152 ? 6.893 -11.381 -22.104 1.00 94.38 152 GLU A N 1
ATOM 1220 C CA . GLU A 1 152 ? 7.009 -10.750 -20.782 1.00 94.38 152 GLU A CA 1
ATOM 1221 C C . GLU A 1 152 ? 5.706 -10.071 -20.327 1.00 94.38 152 GLU A C 1
ATOM 1223 O O . GLU A 1 152 ? 5.321 -10.185 -19.162 1.00 94.38 152 GLU A O 1
ATOM 1228 N N . LEU A 1 153 ? 4.994 -9.403 -21.244 1.00 96.50 153 LEU A N 1
ATOM 1229 C CA . LEU A 1 153 ? 3.710 -8.761 -20.946 1.00 96.50 153 LEU A CA 1
ATOM 1230 C C . LEU A 1 153 ? 2.648 -9.802 -20.570 1.00 96.50 153 LEU A C 1
ATOM 1232 O O . LEU A 1 153 ? 1.875 -9.579 -19.641 1.00 96.50 153 LEU A O 1
ATOM 1236 N N . LYS A 1 154 ? 2.636 -10.966 -21.235 1.00 97.12 154 LYS A N 1
ATOM 1237 C CA . LYS A 1 154 ? 1.771 -12.102 -20.870 1.00 97.12 154 LYS A CA 1
ATOM 1238 C C . LYS A 1 154 ? 2.104 -12.639 -19.477 1.00 97.12 154 LYS A C 1
ATOM 1240 O O . LYS A 1 154 ? 1.182 -12.941 -18.723 1.00 97.12 154 LYS A O 1
ATOM 1245 N N . GLY A 1 155 ? 3.383 -12.675 -19.102 1.00 97.25 155 GLY A N 1
ATOM 1246 C CA . GLY A 1 155 ? 3.806 -12.992 -17.734 1.00 97.25 155 GLY A CA 1
ATOM 1247 C C . GLY A 1 155 ? 3.249 -12.004 -16.702 1.00 97.25 155 GLY A C 1
ATOM 1248 O O . GLY A 1 155 ? 2.747 -12.413 -15.656 1.00 97.25 155 GLY A O 1
ATOM 1249 N N . PHE A 1 156 ? 3.245 -10.704 -17.005 1.00 97.38 156 PHE A N 1
ATOM 1250 C CA . PHE A 1 156 ? 2.595 -9.709 -16.144 1.00 97.38 156 PHE A CA 1
ATOM 1251 C C . PHE A 1 156 ? 1.069 -9.805 -16.137 1.00 97.38 156 PHE A C 1
ATOM 1253 O O . PHE A 1 156 ? 0.454 -9.559 -15.099 1.00 97.38 156 PHE A O 1
ATOM 1260 N N . ALA A 1 157 ? 0.451 -10.196 -17.251 1.00 98.19 157 ALA A N 1
ATOM 1261 C CA . ALA A 1 157 ? -0.981 -10.467 -17.305 1.00 98.19 157 ALA A CA 1
ATOM 1262 C C . ALA A 1 157 ? -1.354 -11.679 -16.436 1.00 98.19 157 ALA A C 1
ATOM 1264 O O . ALA A 1 157 ? -2.340 -11.614 -15.704 1.00 98.19 157 ALA A O 1
ATOM 1265 N N . TRP A 1 158 ? -0.540 -12.742 -16.445 1.00 98.06 158 TRP A N 1
ATOM 1266 C CA . TRP A 1 158 ? -0.668 -13.882 -15.531 1.00 98.06 158 TRP A CA 1
ATOM 1267 C C . TRP A 1 158 ? -0.579 -13.433 -14.074 1.00 98.06 158 TRP A C 1
ATOM 1269 O O . TRP A 1 158 ? -1.485 -13.706 -13.285 1.00 98.06 158 TRP A O 1
ATOM 1279 N N . TRP A 1 159 ? 0.475 -12.689 -13.737 1.00 97.69 159 TRP A N 1
ATOM 1280 C CA . TRP A 1 159 ? 0.675 -12.168 -12.390 1.00 97.69 159 TRP A CA 1
ATOM 1281 C C . TRP A 1 159 ? -0.505 -11.305 -11.933 1.00 97.69 159 TRP A C 1
ATOM 1283 O O . TRP A 1 159 ? -1.095 -11.582 -10.891 1.00 97.69 159 TRP A O 1
ATOM 1293 N N . SER A 1 160 ? -0.919 -10.317 -12.729 1.00 98.12 160 SER A N 1
ATOM 1294 C CA . SER A 1 160 ? -2.064 -9.454 -12.409 1.00 98.12 160 SER A CA 1
ATOM 1295 C C . SER A 1 160 ? -3.372 -10.255 -12.301 1.00 98.12 160 SER A C 1
ATOM 1297 O O . SER A 1 160 ? -4.151 -10.052 -11.369 1.00 98.12 160 SER A O 1
ATOM 1299 N N . GLY A 1 161 ? -3.580 -11.248 -13.171 1.00 98.38 161 GLY A N 1
ATOM 1300 C CA . GLY A 1 161 ? -4.725 -12.160 -13.114 1.00 98.38 161 GLY A CA 1
ATOM 1301 C C . GLY A 1 161 ? -4.801 -12.949 -11.803 1.00 98.38 161 GLY A C 1
ATOM 1302 O O . GLY A 1 161 ? -5.865 -13.013 -11.185 1.00 98.38 161 GLY A O 1
ATOM 1303 N N . TRP A 1 162 ? -3.676 -13.477 -11.314 1.00 98.12 162 TRP A N 1
ATOM 1304 C CA . TRP A 1 162 ? -3.612 -14.153 -10.012 1.00 98.12 162 TRP A CA 1
ATOM 1305 C C . TRP A 1 162 ? -3.839 -13.216 -8.829 1.00 98.12 162 TRP A C 1
ATOM 1307 O O . TRP A 1 162 ? -4.409 -13.627 -7.812 1.00 98.12 162 TRP A O 1
ATOM 1317 N N . ARG A 1 163 ? -3.451 -11.945 -8.961 1.00 97.94 163 ARG A N 1
ATOM 1318 C CA . ARG A 1 163 ? -3.766 -10.918 -7.963 1.00 97.94 163 ARG A CA 1
ATOM 1319 C C . ARG A 1 163 ? -5.266 -10.664 -7.942 1.00 97.94 163 ARG A C 1
ATOM 1321 O O . ARG A 1 163 ? -5.851 -10.734 -6.873 1.00 97.94 163 ARG A O 1
ATOM 1328 N N . VAL A 1 164 ? -5.929 -10.512 -9.087 1.00 98.69 164 VAL A N 1
ATOM 1329 C CA . VAL A 1 164 ? -7.402 -10.414 -9.142 1.00 98.69 164 VAL A CA 1
ATOM 1330 C C . VAL A 1 164 ? -8.075 -11.665 -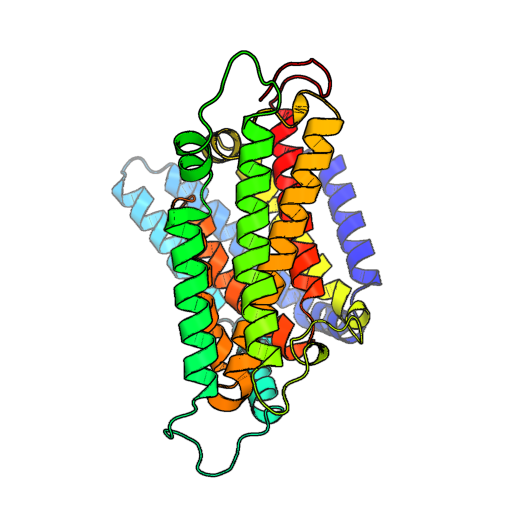8.563 1.00 98.69 164 VAL A C 1
ATOM 1332 O O . VAL A 1 164 ? -8.999 -11.546 -7.757 1.00 98.69 164 VAL A O 1
ATOM 1335 N N . LEU A 1 165 ? -7.596 -12.863 -8.901 1.00 98.50 165 LEU A N 1
ATOM 1336 C CA . LEU A 1 165 ? -8.153 -14.114 -8.384 1.00 98.50 165 LEU A CA 1
ATOM 1337 C C . LEU A 1 165 ? -8.055 -14.198 -6.853 1.00 98.50 165 LEU A C 1
ATOM 1339 O O . LEU A 1 165 ? -9.069 -14.369 -6.175 1.00 98.50 165 LEU A O 1
ATOM 1343 N N . GLY A 1 166 ? -6.853 -14.035 -6.297 1.00 98.19 166 GLY A N 1
ATOM 1344 C CA . GLY A 1 166 ? -6.631 -14.185 -4.858 1.00 98.19 166 GLY A CA 1
ATOM 1345 C C . GLY A 1 166 ? -7.079 -12.983 -4.021 1.00 98.19 166 GLY A C 1
ATOM 1346 O O . GLY A 1 166 ? -7.485 -13.166 -2.876 1.00 98.19 166 GLY A O 1
ATOM 1347 N N . TYR A 1 167 ? -7.027 -11.764 -4.562 1.00 98.62 167 TYR A N 1
ATOM 1348 C CA . TYR A 1 167 ? -7.320 -10.527 -3.825 1.00 98.62 167 TYR A CA 1
ATOM 1349 C C . TYR A 1 167 ? -8.715 -9.947 -4.081 1.00 98.62 167 TYR A C 1
ATOM 1351 O O . TYR A 1 167 ? -9.171 -9.107 -3.308 1.00 98.62 167 TYR A O 1
ATOM 1359 N N . VAL A 1 168 ? -9.430 -10.408 -5.109 1.00 98.56 168 VAL A N 1
ATOM 1360 C CA . VAL A 1 168 ? -10.817 -9.987 -5.365 1.00 98.56 168 VAL A CA 1
ATOM 1361 C C . VAL A 1 168 ? -11.747 -11.185 -5.367 1.00 98.56 168 VAL A C 1
ATOM 1363 O O . VAL A 1 168 ? -12.646 -11.246 -4.536 1.00 98.56 168 VAL A O 1
ATOM 1366 N N . ILE A 1 169 ? -11.535 -12.150 -6.261 1.00 98.62 169 ILE A N 1
ATOM 1367 C CA . ILE A 1 169 ? -12.507 -13.227 -6.491 1.00 98.62 169 ILE A CA 1
ATOM 1368 C C . ILE A 1 169 ? -12.668 -14.100 -5.239 1.00 98.62 169 ILE A C 1
ATOM 1370 O O . ILE A 1 169 ? -13.790 -14.278 -4.767 1.00 98.62 169 ILE A O 1
ATOM 1374 N N . MET A 1 170 ? -11.571 -14.590 -4.655 1.00 98.50 170 MET A N 1
ATOM 1375 C CA . MET A 1 170 ? -11.616 -15.405 -3.434 1.00 98.50 170 MET A CA 1
ATOM 1376 C C . MET A 1 170 ? -12.267 -14.667 -2.242 1.00 98.50 170 MET A C 1
ATOM 1378 O O . MET A 1 170 ? -13.203 -15.214 -1.654 1.00 98.50 170 MET A O 1
ATOM 1382 N N . PRO A 1 171 ? -11.873 -13.420 -1.908 1.00 98.12 171 PRO A N 1
ATOM 1383 C CA . PRO A 1 171 ? -12.567 -12.599 -0.916 1.00 98.12 171 PRO A CA 1
ATOM 1384 C C . PRO A 1 171 ? -14.048 -12.383 -1.199 1.00 98.12 171 PRO A C 1
ATOM 1386 O O . PRO A 1 171 ? -14.863 -12.508 -0.291 1.00 98.12 171 PRO A O 1
ATOM 1389 N N . VAL A 1 172 ? -14.419 -12.072 -2.443 1.00 98.19 172 VAL A N 1
ATOM 1390 C CA . VAL A 1 172 ? -15.818 -11.848 -2.831 1.00 98.19 172 VAL A CA 1
ATOM 1391 C C . VAL A 1 172 ? -16.637 -13.114 -2.603 1.00 98.19 172 VAL A C 1
ATOM 1393 O O . VAL A 1 172 ? -17.700 -13.034 -1.993 1.00 98.19 172 VAL A O 1
ATOM 1396 N N . ILE A 1 173 ? -16.131 -14.281 -3.013 1.00 98.31 173 ILE A N 1
ATOM 1397 C CA . ILE A 1 173 ? -16.782 -15.573 -2.751 1.00 98.31 173 ILE A CA 1
ATOM 1398 C C . ILE A 1 173 ? -16.942 -15.793 -1.243 1.00 98.31 173 ILE A C 1
ATOM 1400 O O . ILE A 1 173 ? -18.036 -16.129 -0.792 1.00 98.31 173 ILE A O 1
ATOM 1404 N N . ALA A 1 174 ? -15.891 -15.550 -0.454 1.00 98.00 174 ALA A N 1
ATOM 1405 C CA . ALA A 1 174 ? -15.944 -15.695 0.998 1.00 98.00 174 ALA A CA 1
ATOM 1406 C C . ALA A 1 174 ? -16.988 -14.762 1.635 1.00 98.00 174 ALA A C 1
ATOM 1408 O O . ALA A 1 174 ? -17.768 -15.201 2.477 1.00 98.00 174 ALA A O 1
ATOM 1409 N N . ILE A 1 175 ? -17.053 -13.498 1.207 1.00 97.44 175 ILE A N 1
ATOM 1410 C CA . ILE A 1 175 ? -18.054 -12.532 1.679 1.00 97.44 175 ILE A CA 1
ATOM 1411 C C . ILE A 1 175 ? -19.467 -13.004 1.332 1.00 97.44 175 ILE A C 1
ATOM 1413 O O . ILE A 1 175 ? -20.337 -12.990 2.197 1.00 97.44 175 ILE A O 1
ATOM 1417 N N . LEU A 1 176 ? -19.700 -13.436 0.090 1.00 96.75 176 LEU A N 1
ATOM 1418 C CA . LEU A 1 176 ? -21.018 -13.891 -0.363 1.00 96.75 176 LEU A CA 1
ATOM 1419 C C . LEU A 1 176 ? -21.469 -15.184 0.331 1.00 96.75 176 LEU A C 1
ATOM 1421 O O . LEU A 1 176 ? -22.666 -15.383 0.525 1.00 96.75 176 LEU A O 1
ATOM 1425 N N . ALA A 1 177 ? -20.528 -16.040 0.735 1.00 96.75 177 ALA A N 1
ATOM 1426 C CA . ALA A 1 177 ? -20.809 -17.245 1.509 1.00 96.75 177 ALA A CA 1
ATOM 1427 C C . ALA A 1 177 ? -21.081 -16.958 3.001 1.00 96.75 177 ALA A C 1
ATOM 1429 O O . ALA A 1 177 ? -21.702 -17.778 3.680 1.00 96.75 177 ALA A O 1
ATOM 1430 N N . MET A 1 178 ? -20.641 -15.810 3.534 1.00 95.19 178 MET A N 1
ATOM 1431 C CA . MET A 1 178 ? -20.858 -15.439 4.934 1.00 95.19 178 MET A CA 1
ATOM 1432 C C . MET A 1 178 ? -22.254 -14.818 5.152 1.00 95.19 178 MET A C 1
ATOM 1434 O O . MET A 1 178 ? -22.574 -13.776 4.576 1.00 95.19 178 MET A O 1
ATOM 1438 N N . PRO A 1 179 ? -23.100 -15.372 6.046 1.00 91.62 179 PRO A N 1
ATOM 1439 C CA . PRO A 1 179 ? -24.442 -14.847 6.265 1.00 91.62 179 PRO A CA 1
ATOM 1440 C C . PRO A 1 179 ? -24.448 -13.395 6.753 1.00 91.62 179 PRO A C 1
ATOM 1442 O O . PRO A 1 179 ? -23.735 -13.034 7.696 1.00 91.62 179 PRO A O 1
ATOM 1445 N N . ARG A 1 180 ? -25.359 -12.594 6.185 1.00 88.12 180 ARG A N 1
ATOM 1446 C CA . ARG A 1 180 ? -25.601 -11.175 6.526 1.00 88.12 180 ARG A CA 1
ATOM 1447 C C . ARG A 1 180 ? -24.453 -10.221 6.175 1.00 88.12 180 ARG A C 1
ATOM 1449 O O . ARG A 1 180 ? -24.497 -9.064 6.591 1.00 88.12 180 ARG A O 1
ATOM 1456 N N . GLU A 1 181 ? -23.458 -10.672 5.421 1.00 93.06 181 GLU A N 1
ATOM 1457 C CA . GLU A 1 181 ? -22.426 -9.802 4.865 1.00 93.06 181 GLU A CA 1
ATOM 1458 C C . GLU A 1 181 ? -22.871 -9.227 3.514 1.00 93.06 181 GLU A C 1
ATOM 1460 O O . GLU A 1 181 ? -23.570 -9.878 2.737 1.00 93.06 181 GLU A O 1
ATOM 1465 N N . LYS A 1 182 ? -22.490 -7.977 3.231 1.00 93.06 182 LYS A N 1
ATOM 1466 C CA . LYS A 1 182 ? -22.763 -7.305 1.954 1.00 93.06 182 LYS A CA 1
ATOM 1467 C C . LYS A 1 182 ? -21.460 -6.774 1.390 1.00 93.06 182 LYS A C 1
ATOM 1469 O O . LYS A 1 182 ? -20.740 -6.075 2.092 1.00 93.06 182 LYS A O 1
ATOM 1474 N N . LEU A 1 183 ? -21.195 -7.015 0.107 1.00 93.50 183 LEU A N 1
ATOM 1475 C CA . LEU A 1 183 ? -19.957 -6.570 -0.551 1.00 93.50 183 LEU A CA 1
ATOM 1476 C C . LEU A 1 183 ? -19.694 -5.066 -0.389 1.00 93.50 183 LEU A C 1
ATOM 1478 O O . LEU A 1 183 ? -18.569 -4.654 -0.125 1.00 93.50 183 LEU A O 1
ATOM 1482 N N . LEU A 1 184 ? -20.736 -4.238 -0.486 1.00 92.38 184 LEU A N 1
ATOM 1483 C CA . LEU A 1 184 ? -20.603 -2.783 -0.370 1.00 92.38 184 LEU A CA 1
ATOM 1484 C C . LEU A 1 184 ? -20.172 -2.307 1.028 1.00 92.38 184 LEU A C 1
ATOM 1486 O O . LEU A 1 184 ? -19.646 -1.198 1.136 1.00 92.38 184 LEU A O 1
ATOM 1490 N N . ASP A 1 185 ? -20.339 -3.131 2.068 1.00 92.25 185 ASP A N 1
ATOM 1491 C CA . ASP A 1 185 ? -19.896 -2.808 3.428 1.00 92.25 185 ASP A CA 1
ATOM 1492 C C . ASP A 1 185 ? -18.369 -2.943 3.579 1.00 92.25 185 ASP A C 1
ATOM 1494 O O . ASP A 1 185 ? -17.791 -2.352 4.489 1.00 92.25 185 ASP A O 1
ATOM 1498 N N . TYR A 1 186 ? -17.694 -3.630 2.648 1.00 96.06 186 TYR A N 1
ATOM 1499 C CA . TYR A 1 186 ? -16.235 -3.809 2.597 1.00 96.06 186 TYR A CA 1
ATOM 1500 C C . TYR A 1 186 ? -15.528 -2.627 1.922 1.00 96.06 186 TYR A C 1
ATOM 1502 O O . TYR A 1 186 ? -14.607 -2.795 1.127 1.00 96.06 186 TYR A O 1
ATOM 1510 N N . HIS A 1 187 ? -15.975 -1.409 2.243 1.00 94.62 187 HIS A N 1
ATOM 1511 C CA .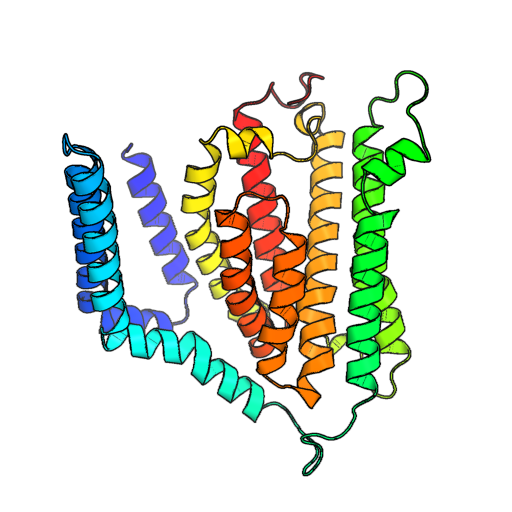 HIS A 1 187 ? -15.365 -0.143 1.817 1.00 94.62 187 HIS A CA 1
ATOM 1512 C C . HIS A 1 187 ? -15.326 0.096 0.291 1.00 94.62 187 HIS A C 1
ATOM 1514 O O . HIS A 1 187 ? -14.586 0.957 -0.188 1.00 94.62 187 HIS A O 1
ATOM 1520 N N . LEU A 1 188 ? -16.147 -0.622 -0.483 1.00 93.62 188 LEU A N 1
ATOM 1521 C CA . LEU A 1 188 ? -16.208 -0.492 -1.946 1.00 93.62 188 LEU A CA 1
ATOM 1522 C C . LEU A 1 188 ? -17.015 0.729 -2.413 1.00 93.62 188 LEU A C 1
ATOM 1524 O O . LEU A 1 188 ? -16.928 1.134 -3.571 1.00 93.62 188 LEU A O 1
ATOM 1528 N N . SER A 1 189 ? -17.807 1.342 -1.532 1.00 88.50 189 SER A N 1
ATOM 1529 C CA . SER A 1 189 ? -18.623 2.502 -1.889 1.00 88.50 189 SER A CA 1
ATOM 1530 C C . SER A 1 189 ? -17.775 3.756 -2.149 1.00 88.50 189 SER A C 1
ATOM 1532 O O . SER A 1 189 ? -16.862 4.090 -1.394 1.00 88.50 189 SER A O 1
ATOM 1534 N N . LEU A 1 190 ? -18.136 4.512 -3.190 1.00 87.56 190 LEU A N 1
ATOM 1535 C CA . LEU A 1 190 ? -17.606 5.860 -3.447 1.00 87.56 190 LEU A CA 1
ATOM 1536 C C . LEU A 1 190 ? -18.257 6.933 -2.554 1.00 87.56 190 LEU A C 1
ATOM 1538 O O . LEU A 1 190 ? -17.856 8.100 -2.566 1.00 87.56 190 LEU A O 1
ATOM 1542 N N . LYS A 1 191 ? -19.285 6.575 -1.775 1.00 86.25 191 LYS A N 1
ATOM 1543 C CA . LYS A 1 191 ? -20.034 7.533 -0.959 1.00 86.25 191 LYS A CA 1
ATOM 1544 C C . LYS A 1 191 ? -19.124 8.174 0.090 1.00 86.25 191 LYS A C 1
ATOM 1546 O O . LYS A 1 191 ? -18.565 7.501 0.943 1.00 86.25 191 LYS A O 1
ATOM 1551 N N . GLY A 1 192 ? -19.021 9.502 0.053 1.00 82.25 192 GLY A N 1
ATOM 1552 C CA . GLY A 1 192 ? -18.214 10.273 1.005 1.00 82.25 192 GLY A CA 1
ATOM 1553 C C . GLY A 1 192 ? -16.716 10.324 0.688 1.00 82.25 192 GLY A C 1
ATOM 1554 O O . GLY A 1 192 ? -16.030 11.160 1.269 1.00 82.25 192 GLY A O 1
ATOM 1555 N N . PHE A 1 193 ? -16.226 9.542 -0.280 1.00 87.50 193 PHE A N 1
ATOM 1556 C CA . PHE A 1 193 ? -14.817 9.518 -0.682 1.00 87.50 193 PHE A CA 1
ATOM 1557 C C . PHE A 1 193 ? -14.285 10.914 -1.053 1.00 87.50 193 PHE A C 1
ATOM 1559 O O . PHE A 1 193 ? -13.286 11.375 -0.499 1.00 87.50 193 PHE A O 1
ATOM 1566 N N . PHE A 1 194 ? -15.011 11.642 -1.909 1.00 87.81 194 PHE A N 1
ATOM 1567 C CA . PHE A 1 194 ? -14.606 12.973 -2.376 1.00 87.81 194 PHE A CA 1
ATOM 1568 C C . PHE A 1 194 ? -14.470 14.017 -1.256 1.00 87.81 194 PHE A C 1
ATOM 1570 O O . PHE A 1 194 ? -13.738 14.987 -1.418 1.00 87.81 194 PHE A O 1
ATOM 1577 N N . LYS A 1 195 ? -15.097 13.812 -0.085 1.00 87.94 195 LYS A N 1
ATOM 1578 C CA . LYS A 1 195 ? -14.921 14.704 1.079 1.00 87.94 195 LYS A CA 1
ATOM 1579 C C . LYS A 1 195 ? -13.521 14.602 1.693 1.00 87.94 195 LYS A C 1
ATOM 1581 O O . LYS A 1 195 ? -13.080 15.523 2.377 1.00 87.94 195 LYS A O 1
ATOM 1586 N N . HIS A 1 196 ? -12.834 13.488 1.456 1.00 89.44 196 HIS A N 1
ATOM 1587 C CA . HIS A 1 196 ? -11.537 13.164 2.046 1.00 89.44 196 HIS A CA 1
ATOM 1588 C C . HIS A 1 196 ? -10.409 13.086 1.010 1.00 89.44 196 HIS A C 1
ATOM 1590 O O . HIS A 1 196 ? -9.263 12.874 1.394 1.00 89.44 196 HIS A O 1
ATOM 1596 N N . VAL A 1 197 ? -10.695 13.306 -0.282 1.00 89.88 197 VAL A N 1
ATOM 1597 C CA . VAL A 1 197 ? -9.706 13.215 -1.375 1.00 89.88 197 VAL A CA 1
ATOM 1598 C C . VAL A 1 197 ? -8.477 14.102 -1.144 1.00 89.88 197 VAL A C 1
ATOM 1600 O O . VAL A 1 197 ? -7.359 13.704 -1.456 1.00 89.88 197 VAL A O 1
ATOM 1603 N N . TRP A 1 198 ? -8.659 15.265 -0.508 1.00 89.12 198 TRP A N 1
ATOM 1604 C CA . TRP A 1 198 ? -7.573 16.189 -0.174 1.00 89.12 198 TRP A CA 1
ATOM 1605 C C . TRP A 1 198 ? -6.506 15.556 0.736 1.00 89.12 198 TRP A C 1
ATOM 1607 O O . TRP A 1 198 ? -5.334 15.897 0.608 1.00 89.12 198 TRP A O 1
ATOM 1617 N N . ILE A 1 199 ? -6.886 14.619 1.620 1.00 91.62 199 ILE A N 1
ATOM 1618 C CA . ILE A 1 199 ? -5.944 13.899 2.492 1.00 91.62 199 ILE A CA 1
ATOM 1619 C C . ILE A 1 199 ? -5.015 13.052 1.626 1.00 91.62 199 ILE A C 1
ATOM 1621 O O . ILE A 1 199 ? -3.803 13.068 1.809 1.00 91.62 199 ILE A O 1
ATOM 1625 N N . TYR A 1 200 ? -5.583 12.346 0.650 1.00 92.88 200 TYR A N 1
ATOM 1626 C CA . TYR A 1 200 ? -4.827 11.469 -0.235 1.00 92.88 200 TYR A CA 1
ATOM 1627 C C . TYR A 1 200 ? -3.934 12.259 -1.199 1.00 92.88 200 TYR A C 1
ATOM 1629 O O . TYR A 1 200 ? -2.796 11.865 -1.430 1.00 92.88 200 TYR A O 1
ATOM 1637 N N . LEU A 1 201 ? -4.397 13.417 -1.685 1.00 91.25 201 LEU A N 1
ATOM 1638 C CA . LEU A 1 201 ? -3.573 14.345 -2.470 1.00 91.25 201 LEU A CA 1
ATOM 1639 C C . LEU A 1 201 ? -2.405 14.915 -1.655 1.00 91.25 201 LEU A C 1
ATOM 1641 O O . LEU A 1 201 ? -1.291 15.026 -2.169 1.00 91.25 201 LEU A O 1
ATOM 1645 N N . LEU A 1 202 ? -2.638 15.243 -0.380 1.00 89.94 202 LEU A N 1
ATOM 1646 C CA . LEU A 1 202 ? -1.579 15.664 0.534 1.00 89.94 202 LEU A CA 1
ATOM 1647 C C . LEU A 1 202 ? -0.556 14.541 0.739 1.00 89.94 202 LEU A C 1
ATOM 1649 O O . LEU A 1 202 ? 0.634 14.780 0.569 1.00 89.94 202 LEU A O 1
ATOM 1653 N N . LEU A 1 203 ? -1.000 13.317 1.040 1.00 91.81 203 LEU A N 1
ATOM 1654 C CA . LEU A 1 203 ? -0.109 12.159 1.192 1.00 91.81 203 LEU A CA 1
ATOM 1655 C C . LEU A 1 203 ? 0.704 11.888 -0.081 1.00 91.81 203 LEU A C 1
ATOM 1657 O O . LEU A 1 203 ? 1.915 11.698 0.003 1.00 91.81 203 LEU A O 1
ATOM 1661 N N . PHE A 1 204 ? 0.060 11.929 -1.250 1.00 92.69 204 PHE A N 1
ATOM 1662 C CA . PHE A 1 204 ? 0.731 11.785 -2.541 1.00 92.69 204 PHE A CA 1
ATOM 1663 C C . PHE A 1 204 ? 1.795 12.873 -2.753 1.00 92.69 204 PHE A C 1
ATOM 1665 O O . PHE A 1 204 ? 2.920 12.590 -3.154 1.00 92.69 204 PHE A O 1
ATOM 1672 N N . THR A 1 205 ? 1.474 14.121 -2.411 1.00 89.00 205 THR A N 1
ATOM 1673 C CA . THR A 1 205 ? 2.422 15.237 -2.516 1.00 89.00 205 THR A CA 1
ATOM 1674 C C . THR A 1 205 ? 3.608 15.070 -1.569 1.00 89.00 205 THR A C 1
ATOM 1676 O O . THR A 1 205 ? 4.733 15.384 -1.941 1.00 89.00 205 THR A O 1
ATOM 1679 N N . LEU A 1 206 ? 3.379 14.570 -0.354 1.00 87.56 206 LEU A N 1
ATOM 1680 C CA . LEU A 1 206 ? 4.438 14.352 0.632 1.00 87.56 206 LEU A CA 1
ATOM 1681 C C . LEU A 1 206 ? 5.392 13.222 0.228 1.00 87.56 206 LEU A C 1
ATOM 1683 O O . LEU A 1 206 ? 6.588 13.321 0.495 1.00 87.56 206 LEU A O 1
ATOM 1687 N N . ILE A 1 207 ? 4.893 12.167 -0.426 1.00 89.19 207 ILE A N 1
ATOM 1688 C CA . ILE A 1 207 ? 5.736 11.045 -0.865 1.00 89.19 207 ILE A CA 1
ATOM 1689 C C . ILE A 1 207 ? 6.465 11.330 -2.187 1.00 89.19 207 ILE A C 1
ATOM 1691 O O . ILE A 1 207 ? 7.544 10.787 -2.425 1.00 89.19 207 ILE A O 1
ATOM 1695 N N . LEU A 1 208 ? 5.926 12.214 -3.031 1.00 89.44 208 LEU A N 1
ATOM 1696 C CA . LEU A 1 208 ? 6.465 12.509 -4.359 1.00 89.44 208 LEU A CA 1
ATOM 1697 C C . LEU A 1 208 ? 7.951 12.942 -4.357 1.00 89.44 208 LEU A C 1
ATOM 1699 O O . LEU A 1 208 ? 8.707 12.396 -5.162 1.00 89.44 208 LEU A O 1
ATOM 1703 N N . PRO A 1 209 ? 8.433 13.838 -3.467 1.00 88.00 209 PRO A N 1
ATOM 1704 C CA . PRO A 1 209 ? 9.856 14.165 -3.375 1.00 88.00 209 PRO A CA 1
ATOM 1705 C C . PRO A 1 209 ? 10.731 12.957 -3.037 1.00 88.00 209 PRO A C 1
ATOM 1707 O O . PRO A 1 209 ? 11.805 12.805 -3.613 1.00 88.00 209 PRO A O 1
ATOM 1710 N N . ALA A 1 210 ? 10.274 12.081 -2.137 1.00 86.56 210 ALA A N 1
ATOM 1711 C CA . ALA A 1 210 ? 11.017 10.880 -1.770 1.00 86.56 210 ALA A CA 1
ATOM 1712 C C . ALA A 1 210 ? 11.148 9.930 -2.969 1.00 86.56 210 ALA A C 1
ATOM 1714 O O . ALA A 1 210 ? 12.242 9.435 -3.236 1.00 86.56 210 ALA A O 1
ATOM 1715 N N . VAL A 1 211 ? 10.070 9.748 -3.740 1.00 89.38 211 VAL A N 1
ATOM 1716 C CA . VAL A 1 211 ? 10.078 8.960 -4.984 1.00 89.38 211 VAL A CA 1
ATOM 1717 C C . VAL A 1 211 ? 10.989 9.594 -6.038 1.00 89.38 211 VAL A C 1
ATOM 1719 O O . VAL A 1 211 ? 11.794 8.898 -6.651 1.00 89.38 211 VAL A O 1
ATOM 1722 N N . ALA A 1 212 ? 10.930 10.916 -6.218 1.00 90.00 212 ALA A N 1
ATOM 1723 C CA . ALA A 1 212 ? 11.790 11.632 -7.158 1.00 90.00 212 ALA A CA 1
ATOM 1724 C C . ALA A 1 212 ? 13.279 11.493 -6.805 1.00 90.00 212 ALA A C 1
ATOM 1726 O O . ALA A 1 212 ? 14.090 11.212 -7.686 1.00 90.00 212 ALA A O 1
ATOM 1727 N N . ILE A 1 213 ? 13.644 11.619 -5.527 1.00 87.62 213 ILE A N 1
ATOM 1728 C CA . ILE A 1 213 ? 15.021 11.409 -5.060 1.00 87.62 213 ILE A CA 1
ATOM 1729 C C . ILE A 1 213 ? 15.424 9.943 -5.267 1.00 87.62 213 ILE A C 1
ATOM 1731 O O . ILE A 1 213 ? 16.469 9.672 -5.857 1.00 87.62 213 ILE A O 1
ATOM 1735 N N . ALA A 1 214 ? 14.582 8.991 -4.857 1.00 87.31 214 ALA A N 1
ATOM 1736 C CA . ALA A 1 214 ? 14.844 7.563 -5.034 1.00 87.31 214 ALA A CA 1
ATOM 1737 C C . ALA A 1 214 ? 15.050 7.185 -6.508 1.00 87.31 214 ALA A C 1
ATOM 1739 O O . ALA A 1 214 ? 15.921 6.369 -6.805 1.00 87.31 214 ALA A O 1
ATOM 1740 N N . SER A 1 215 ? 14.333 7.836 -7.432 1.00 89.12 215 SER A N 1
ATOM 1741 C CA . SER A 1 215 ? 14.443 7.582 -8.874 1.00 89.12 215 SER A CA 1
ATOM 1742 C C . SER A 1 215 ? 15.819 7.872 -9.474 1.00 89.12 215 SER A C 1
ATOM 1744 O O . SER A 1 215 ? 16.151 7.365 -10.543 1.00 89.12 215 SER A O 1
ATOM 1746 N N . THR A 1 216 ? 16.650 8.642 -8.768 1.00 89.00 216 THR A N 1
ATOM 1747 C CA . THR A 1 216 ? 18.031 8.925 -9.182 1.00 89.00 216 THR A CA 1
ATOM 1748 C C . THR A 1 216 ? 19.018 7.816 -8.802 1.00 89.00 216 THR A C 1
ATOM 1750 O O . THR A 1 216 ? 20.163 7.843 -9.245 1.00 89.00 216 THR A O 1
ATOM 1753 N N . THR A 1 217 ? 18.596 6.839 -7.994 1.00 87.75 217 THR A N 1
ATOM 1754 C CA . THR A 1 217 ? 19.454 5.741 -7.526 1.00 87.75 217 THR A CA 1
ATOM 1755 C C . THR A 1 217 ? 19.513 4.586 -8.528 1.00 87.75 217 THR A C 1
ATOM 1757 O O . THR A 1 217 ? 18.553 4.314 -9.252 1.00 87.75 217 THR A O 1
ATOM 1760 N N . ASP A 1 218 ? 20.627 3.854 -8.541 1.00 88.25 218 ASP A N 1
ATOM 1761 C CA . ASP A 1 218 ? 20.787 2.674 -9.403 1.00 88.25 218 ASP A CA 1
ATOM 1762 C C . ASP A 1 218 ? 19.816 1.558 -9.020 1.00 88.25 218 ASP A C 1
ATOM 1764 O O . ASP A 1 218 ? 19.170 0.979 -9.889 1.00 88.25 218 ASP A O 1
ATOM 1768 N N . ALA A 1 219 ? 19.629 1.317 -7.718 1.00 86.38 219 ALA A N 1
ATOM 1769 C CA . ALA A 1 219 ? 18.691 0.314 -7.217 1.00 86.38 219 ALA A CA 1
ATOM 1770 C C . ALA A 1 219 ? 17.262 0.539 -7.742 1.00 86.38 219 ALA A C 1
ATOM 1772 O O . ALA A 1 219 ? 16.586 -0.413 -8.136 1.00 86.38 219 ALA A O 1
ATOM 1773 N N . PHE A 1 220 ? 16.814 1.797 -7.807 1.00 87.94 220 PHE A N 1
ATOM 1774 C CA . PHE A 1 220 ? 15.506 2.137 -8.360 1.00 87.94 220 PHE A CA 1
ATOM 1775 C C . PHE A 1 220 ? 15.427 1.833 -9.857 1.00 87.94 220 PHE A C 1
ATOM 1777 O O . PHE A 1 220 ? 14.492 1.167 -10.289 1.00 87.94 220 PHE A O 1
ATOM 1784 N N . ARG A 1 221 ? 16.420 2.258 -10.647 1.00 87.25 221 ARG A N 1
ATOM 1785 C CA . ARG A 1 221 ? 16.452 2.037 -12.106 1.00 87.25 221 ARG A CA 1
ATOM 1786 C C . ARG A 1 221 ? 16.594 0.556 -12.481 1.00 87.25 221 ARG A C 1
ATOM 1788 O O . ARG A 1 221 ? 16.039 0.114 -13.484 1.00 87.25 221 ARG A O 1
ATOM 1795 N N . HIS A 1 222 ? 17.261 -0.237 -11.643 1.00 87.62 222 HIS A N 1
ATOM 1796 C CA . HIS A 1 222 ? 17.327 -1.698 -11.769 1.00 87.62 222 HIS A CA 1
ATOM 1797 C C . HIS A 1 222 ? 16.028 -2.413 -11.390 1.00 87.62 222 HIS A C 1
ATOM 1799 O O . HIS A 1 222 ? 15.813 -3.549 -11.811 1.00 87.62 222 HIS A O 1
ATOM 1805 N N . THR A 1 223 ? 15.136 -1.747 -10.662 1.00 87.44 223 THR A N 1
ATOM 1806 C CA . THR A 1 223 ? 13.847 -2.315 -10.254 1.00 87.44 223 THR A CA 1
ATOM 1807 C C . THR A 1 223 ? 12.713 -1.875 -11.182 1.00 87.44 223 THR A C 1
ATOM 1809 O O . THR A 1 223 ? 11.927 -2.714 -11.609 1.00 87.44 223 THR A O 1
ATOM 1812 N N . TYR A 1 224 ? 12.655 -0.589 -11.538 1.00 91.25 224 TYR A N 1
ATOM 1813 C CA . TYR A 1 224 ? 11.545 0.025 -12.270 1.00 91.25 224 TYR A CA 1
ATOM 1814 C C . TYR A 1 224 ? 11.941 0.472 -13.695 1.00 91.25 224 TYR A C 1
ATOM 181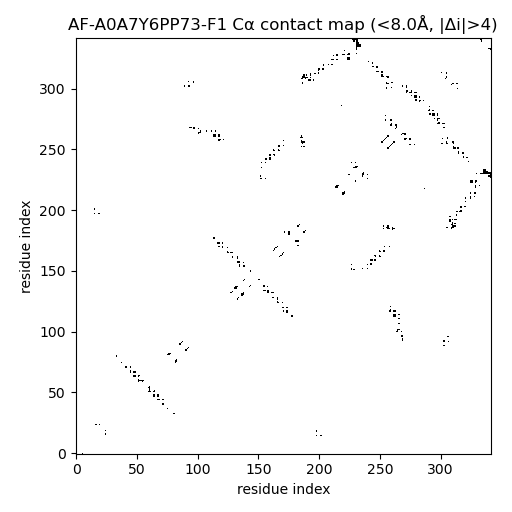6 O O . TYR A 1 224 ? 13.101 0.842 -13.909 1.00 91.25 224 TYR A O 1
ATOM 1824 N N . PRO A 1 225 ? 10.994 0.478 -14.657 1.00 92.94 225 PRO A N 1
ATOM 1825 C CA . PRO A 1 225 ? 9.680 -0.159 -14.545 1.00 92.94 225 PRO A CA 1
ATOM 1826 C C . PRO A 1 225 ? 9.833 -1.681 -14.427 1.00 92.94 225 PRO A C 1
ATOM 1828 O O . PRO A 1 225 ? 10.804 -2.249 -14.930 1.00 92.94 225 PRO A O 1
ATOM 1831 N N . PHE A 1 226 ? 8.887 -2.356 -13.766 1.00 91.38 226 PHE A N 1
ATOM 1832 C CA . PHE A 1 226 ? 8.953 -3.821 -13.680 1.00 91.38 226 PHE A CA 1
ATOM 1833 C C . PHE A 1 226 ? 8.890 -4.448 -15.074 1.00 91.38 226 PHE A C 1
ATOM 1835 O O . PHE A 1 226 ? 9.611 -5.405 -15.366 1.00 91.38 226 PHE A O 1
ATOM 1842 N N . TYR A 1 227 ? 8.050 -3.891 -15.949 1.00 94.88 227 TYR A N 1
ATOM 1843 C CA . TYR A 1 227 ? 8.010 -4.286 -17.343 1.00 94.88 227 TYR A CA 1
ATOM 1844 C C . TYR A 1 227 ? 9.048 -3.532 -18.169 1.00 94.88 227 TYR A C 1
ATOM 1846 O O . TYR A 1 227 ? 8.841 -2.395 -18.587 1.00 94.88 227 TYR A O 1
ATOM 1854 N N . ARG A 1 228 ? 10.168 -4.204 -18.442 1.00 93.06 228 ARG A N 1
ATOM 1855 C CA . ARG A 1 228 ? 11.326 -3.630 -19.138 1.00 93.06 228 ARG A CA 1
ATOM 1856 C C . ARG A 1 228 ? 11.011 -3.175 -20.559 1.00 93.06 228 ARG A C 1
ATOM 1858 O O . ARG A 1 228 ? 11.493 -2.138 -20.995 1.00 93.06 228 ARG A O 1
ATOM 1865 N N . ALA A 1 229 ? 10.108 -3.859 -21.255 1.00 94.00 229 ALA A N 1
ATOM 1866 C CA . ALA A 1 229 ? 9.668 -3.442 -22.584 1.00 94.00 229 ALA A CA 1
ATOM 1867 C C . ALA A 1 229 ? 8.528 -2.397 -22.587 1.00 94.00 229 ALA A C 1
ATOM 1869 O O . ALA A 1 229 ? 7.983 -2.122 -23.656 1.00 94.00 229 ALA A O 1
ATOM 1870 N N . ALA A 1 230 ? 8.192 -1.758 -21.456 1.00 94.31 230 ALA A N 1
ATOM 1871 C CA . ALA A 1 230 ? 7.120 -0.753 -21.385 1.00 94.31 230 ALA A CA 1
ATOM 1872 C C . ALA A 1 230 ? 7.302 0.421 -22.369 1.00 94.31 230 ALA A C 1
ATOM 1874 O O . ALA A 1 230 ? 6.324 0.925 -22.911 1.00 94.31 230 ALA A O 1
ATOM 1875 N N . ASN A 1 231 ? 8.536 0.844 -22.663 1.00 94.06 231 ASN A N 1
ATOM 1876 C CA . ASN A 1 231 ? 8.827 1.914 -23.631 1.00 94.06 231 ASN A CA 1
ATOM 1877 C C . ASN A 1 231 ? 8.931 1.444 -25.090 1.00 94.06 231 ASN A C 1
ATOM 1879 O O . ASN A 1 231 ? 9.114 2.269 -25.991 1.00 94.06 231 ASN A O 1
ATOM 1883 N N . ARG A 1 232 ? 8.814 0.142 -25.364 1.00 94.44 232 ARG A N 1
ATOM 1884 C CA . ARG A 1 232 ? 8.947 -0.377 -26.727 1.00 94.44 232 ARG A CA 1
ATOM 1885 C C . ARG A 1 232 ? 7.859 0.174 -27.648 1.00 94.44 232 ARG A C 1
ATOM 1887 O O . ARG A 1 232 ? 8.161 0.550 -28.781 1.00 94.44 232 ARG A O 1
ATOM 1894 N N . SER A 1 233 ? 6.618 0.241 -27.166 1.00 93.38 233 SER A N 1
ATOM 1895 C CA . SER A 1 233 ? 5.461 0.762 -27.898 1.00 93.38 233 SER A CA 1
ATOM 1896 C C . SER A 1 233 ? 4.410 1.357 -26.954 1.00 93.38 233 SER A C 1
ATOM 1898 O O . SER A 1 233 ? 4.401 1.082 -25.757 1.00 93.38 233 SER A O 1
ATOM 1900 N N . HIS A 1 234 ? 3.470 2.141 -27.489 1.00 93.25 234 HIS A N 1
ATOM 1901 C CA . HIS A 1 234 ? 2.331 2.633 -26.702 1.00 93.25 234 HIS A CA 1
ATOM 1902 C C . HIS A 1 234 ? 1.434 1.503 -26.185 1.00 93.25 234 HIS A C 1
ATOM 1904 O O . HIS A 1 234 ? 0.851 1.630 -25.112 1.00 93.25 234 HIS A O 1
ATOM 1910 N N . PHE A 1 235 ? 1.317 0.408 -26.940 1.00 95.25 235 PHE A N 1
ATOM 1911 C CA . PHE A 1 235 ? 0.543 -0.750 -26.509 1.00 95.25 235 PHE A CA 1
ATOM 1912 C C . PHE A 1 235 ? 1.183 -1.415 -25.286 1.00 95.25 235 PHE A C 1
ATOM 1914 O O . PHE A 1 235 ? 0.471 -1.738 -24.339 1.00 95.25 235 PHE A O 1
ATOM 1921 N N . ASP A 1 236 ? 2.512 -1.559 -25.287 1.00 95.62 236 ASP A N 1
ATOM 1922 C CA . ASP A 1 236 ? 3.275 -2.093 -24.155 1.00 95.62 236 ASP A CA 1
ATOM 1923 C C . ASP A 1 236 ? 3.069 -1.241 -22.898 1.00 95.62 236 ASP A C 1
ATOM 1925 O O . ASP A 1 236 ? 2.689 -1.776 -21.857 1.00 95.62 236 ASP A O 1
ATOM 1929 N N . LEU A 1 237 ? 3.232 0.081 -23.022 1.00 95.00 237 LEU A N 1
ATOM 1930 C CA . LEU A 1 237 ? 3.056 1.019 -21.914 1.00 95.00 237 LEU A CA 1
ATOM 1931 C C . LEU A 1 237 ? 1.644 0.951 -21.326 1.00 95.00 237 LEU A C 1
ATOM 1933 O O . LEU A 1 237 ? 1.479 0.681 -20.142 1.00 95.00 237 LEU A O 1
ATOM 1937 N N . TRP A 1 238 ? 0.609 1.171 -22.141 1.00 95.94 238 TRP A N 1
ATOM 1938 C CA . TRP A 1 238 ? -0.759 1.267 -21.624 1.00 95.94 238 TRP A CA 1
ATOM 1939 C C . TRP A 1 238 ? -1.309 -0.067 -21.127 1.00 95.94 238 TRP A C 1
ATOM 1941 O O . TRP A 1 238 ? -2.060 -0.083 -20.152 1.00 95.94 238 TRP A O 1
ATOM 1951 N N . SER A 1 239 ? -0.922 -1.182 -21.750 1.00 97.75 239 SER A N 1
ATOM 1952 C CA . SER A 1 239 ? -1.293 -2.509 -21.252 1.00 97.75 239 SER A CA 1
ATOM 1953 C C . SER A 1 239 ? -0.647 -2.778 -19.897 1.00 97.75 239 SER A C 1
ATOM 1955 O O . SER A 1 239 ? -1.318 -3.255 -18.985 1.00 97.75 239 SER A O 1
ATOM 1957 N N . TRP A 1 240 ? 0.633 -2.433 -19.741 1.00 97.12 240 TRP A N 1
ATOM 1958 C CA . TRP A 1 240 ? 1.338 -2.567 -18.472 1.00 97.12 240 TRP A CA 1
ATOM 1959 C C . TRP A 1 240 ? 0.725 -1.704 -17.371 1.00 97.12 240 TRP A C 1
ATOM 1961 O O . TRP A 1 240 ? 0.357 -2.237 -16.326 1.00 97.12 240 TRP A O 1
ATOM 1971 N N . GLU A 1 241 ? 0.523 -0.411 -17.623 1.00 97.19 241 GLU A N 1
ATOM 1972 C CA . GLU A 1 241 ? -0.079 0.510 -16.651 1.00 97.19 241 GLU A CA 1
ATOM 1973 C C . GLU A 1 241 ? -1.492 0.062 -16.243 1.00 97.19 241 GLU A C 1
ATOM 1975 O O . GLU A 1 241 ? -1.853 0.110 -15.066 1.00 97.19 241 GLU A O 1
ATOM 1980 N N . ALA A 1 242 ? -2.289 -0.454 -17.187 1.00 98.06 242 ALA A N 1
ATOM 1981 C CA . ALA A 1 242 ? -3.608 -1.007 -16.889 1.00 98.06 242 ALA A CA 1
ATOM 1982 C C . ALA A 1 242 ? -3.525 -2.259 -15.999 1.00 98.06 242 ALA A C 1
ATOM 1984 O O . ALA A 1 242 ? -4.235 -2.346 -14.993 1.00 98.06 242 ALA A O 1
ATOM 1985 N N . LEU A 1 243 ? -2.645 -3.213 -16.324 1.00 98.19 243 LEU A N 1
ATOM 1986 C CA . LEU A 1 243 ? -2.418 -4.410 -15.505 1.00 98.19 243 LEU A CA 1
ATOM 1987 C C . LEU A 1 243 ? -1.922 -4.046 -14.104 1.00 98.19 243 LEU A C 1
ATOM 1989 O O . LEU A 1 243 ? -2.345 -4.669 -13.124 1.00 98.19 243 LEU A O 1
ATOM 1993 N N . TYR A 1 244 ? -1.057 -3.037 -14.007 1.00 96.69 244 TYR A N 1
ATOM 1994 C CA . TYR A 1 244 ? -0.486 -2.578 -12.750 1.00 96.69 244 TYR A CA 1
ATOM 1995 C C . TYR A 1 244 ? -1.542 -1.881 -11.881 1.00 96.69 244 TYR A C 1
ATOM 1997 O O . TYR A 1 244 ? -1.669 -2.180 -10.689 1.00 96.69 244 TYR A O 1
ATOM 2005 N N . ALA A 1 245 ? -2.387 -1.043 -12.488 1.00 98.00 245 ALA A N 1
ATOM 2006 C CA . ALA A 1 245 ? -3.505 -0.393 -11.813 1.00 98.00 245 ALA A CA 1
ATOM 2007 C C . ALA A 1 245 ? -4.559 -1.393 -11.312 1.00 98.00 245 ALA A C 1
ATOM 2009 O O . ALA A 1 245 ? -5.020 -1.284 -10.173 1.00 98.00 245 ALA A O 1
ATOM 2010 N N . VAL A 1 246 ? -4.906 -2.400 -12.123 1.00 98.31 246 VAL A N 1
ATOM 2011 C CA . VAL A 1 246 ? -5.830 -3.480 -11.732 1.00 98.31 246 VAL A CA 1
ATOM 2012 C C . VAL A 1 246 ? -5.288 -4.262 -10.536 1.00 98.31 246 VAL A C 1
ATOM 2014 O O . VAL A 1 246 ? -6.032 -4.525 -9.590 1.00 98.31 246 VAL A O 1
ATOM 2017 N N . GLN A 1 247 ? -3.990 -4.571 -10.528 1.00 97.31 247 GLN A N 1
ATOM 2018 C CA . GLN A 1 247 ? -3.330 -5.201 -9.385 1.00 97.31 247 GLN A CA 1
ATOM 2019 C C . GLN A 1 247 ? -3.488 -4.356 -8.110 1.00 97.31 247 GLN A C 1
ATOM 2021 O O . GLN A 1 247 ? -3.797 -4.901 -7.051 1.00 97.31 247 GLN A O 1
ATOM 2026 N N . PHE A 1 248 ? -3.290 -3.036 -8.173 1.00 97.81 248 PHE A N 1
ATOM 2027 C CA . PHE A 1 248 ? -3.413 -2.193 -6.980 1.00 97.81 248 PHE A CA 1
ATOM 2028 C C . PHE A 1 248 ? -4.852 -2.044 -6.506 1.00 97.81 248 PHE A C 1
ATOM 2030 O O . PHE A 1 248 ? -5.090 -2.044 -5.300 1.00 97.81 248 PHE A O 1
ATOM 2037 N N . LEU A 1 249 ? -5.817 -1.994 -7.423 1.00 98.44 249 LEU A N 1
ATOM 2038 C CA . LEU A 1 249 ? -7.226 -2.096 -7.060 1.00 98.44 249 LEU A CA 1
ATOM 2039 C C . LEU A 1 249 ? -7.501 -3.409 -6.317 1.00 98.44 249 LEU A C 1
ATOM 2041 O O . LEU A 1 249 ? -8.097 -3.386 -5.242 1.00 98.44 249 LEU A O 1
ATOM 2045 N N . ALA A 1 250 ? -7.029 -4.537 -6.853 1.00 98.56 250 ALA A N 1
ATOM 2046 C CA . ALA A 1 250 ? -7.183 -5.843 -6.223 1.00 98.56 250 ALA A CA 1
ATOM 2047 C C . ALA A 1 250 ? -6.555 -5.866 -4.820 1.00 98.56 250 ALA A C 1
ATOM 2049 O O . ALA A 1 250 ? -7.200 -6.260 -3.848 1.00 98.56 250 ALA A O 1
ATOM 2050 N N . LEU A 1 251 ? -5.332 -5.354 -4.693 1.00 98.38 251 LEU A N 1
ATOM 2051 C CA . LEU A 1 251 ? -4.620 -5.220 -3.426 1.00 98.38 251 LEU A CA 1
ATOM 2052 C C . LEU A 1 251 ? -5.425 -4.404 -2.397 1.00 98.38 251 LEU A C 1
ATOM 2054 O O . LEU A 1 251 ? -5.535 -4.803 -1.238 1.00 98.38 251 LEU A O 1
ATOM 2058 N N . GLU A 1 252 ? -6.015 -3.279 -2.794 1.00 98.56 252 GLU A N 1
ATOM 2059 C CA . GLU A 1 252 ? -6.815 -2.443 -1.893 1.00 98.56 252 GLU A CA 1
ATOM 2060 C C . GLU A 1 252 ? -8.122 -3.122 -1.468 1.00 98.56 252 GLU A C 1
ATOM 2062 O O . GLU A 1 252 ? -8.486 -3.067 -0.287 1.00 98.56 252 GLU A O 1
ATOM 2067 N N . VAL A 1 253 ? -8.787 -3.831 -2.386 1.00 98.62 253 VAL A N 1
ATOM 2068 C CA . VAL A 1 253 ? -9.959 -4.666 -2.072 1.00 98.62 253 VAL A CA 1
ATOM 2069 C C . VAL A 1 253 ? -9.608 -5.712 -1.016 1.00 98.62 253 VAL A C 1
ATOM 2071 O O . VAL A 1 253 ? -10.361 -5.877 -0.059 1.00 98.62 253 VAL A O 1
ATOM 2074 N N . PHE A 1 254 ? -8.460 -6.376 -1.132 1.00 98.69 254 PHE A N 1
ATOM 2075 C CA . PHE A 1 254 ? -8.044 -7.411 -0.188 1.00 98.69 254 PHE A CA 1
ATOM 2076 C C . PHE A 1 254 ? -7.638 -6.845 1.167 1.00 98.69 254 PHE A C 1
ATOM 2078 O O . PHE A 1 254 ? -8.243 -7.170 2.187 1.00 98.69 254 PHE A O 1
ATOM 2085 N N . PHE A 1 255 ? -6.637 -5.968 1.205 1.00 98.62 255 PHE A N 1
ATOM 2086 C CA . PHE A 1 255 ? -6.089 -5.507 2.477 1.00 98.62 255 PHE A CA 1
ATOM 2087 C C . PHE A 1 255 ? -7.038 -4.539 3.188 1.00 98.62 255 PHE A C 1
ATOM 2089 O O . PHE A 1 255 ? -7.308 -4.722 4.372 1.00 98.62 255 PHE A O 1
ATOM 2096 N N . ARG A 1 256 ? -7.572 -3.519 2.500 1.00 98.06 256 ARG A N 1
ATOM 2097 C CA . ARG A 1 256 ? -8.347 -2.431 3.137 1.00 98.06 256 ARG A CA 1
ATOM 2098 C C . ARG A 1 256 ? -9.852 -2.687 3.122 1.00 98.06 256 ARG A C 1
ATOM 2100 O O . ARG A 1 256 ? -10.560 -2.180 3.996 1.00 98.06 256 ARG A O 1
ATOM 2107 N N . GLY A 1 257 ? -10.331 -3.464 2.156 1.00 97.81 257 GLY A N 1
ATOM 2108 C CA . GLY A 1 257 ? -11.693 -3.984 2.134 1.00 97.81 257 GLY A CA 1
ATOM 2109 C C . GLY A 1 257 ? -11.814 -5.228 3.011 1.00 97.81 257 GLY A C 1
ATOM 2110 O O . GLY A 1 257 ? -12.249 -5.138 4.158 1.00 97.81 257 GLY A O 1
ATOM 2111 N N . PHE A 1 258 ? -11.416 -6.382 2.478 1.00 98.50 258 PHE A N 1
ATOM 2112 C CA . PHE A 1 258 ? -11.661 -7.709 3.045 1.00 98.50 258 PHE A CA 1
ATOM 2113 C C . PHE A 1 258 ? -11.081 -7.906 4.448 1.00 98.50 258 PHE A C 1
ATOM 2115 O O . PHE A 1 258 ? -11.843 -8.203 5.367 1.0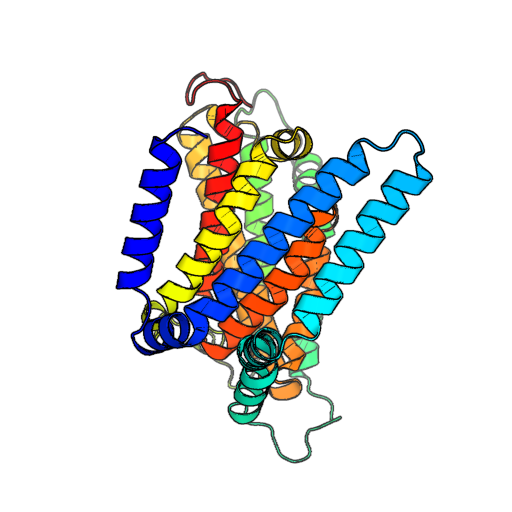0 98.50 258 PHE A O 1
ATOM 2122 N N . ILE A 1 259 ? -9.774 -7.699 4.647 1.00 98.44 259 ILE A N 1
ATOM 2123 C CA . ILE A 1 259 ? -9.132 -7.957 5.947 1.00 98.44 259 ILE A CA 1
ATOM 2124 C C . ILE A 1 259 ? -9.630 -6.969 7.004 1.00 98.44 259 ILE A C 1
ATOM 2126 O O . ILE A 1 259 ? -10.121 -7.389 8.052 1.00 98.44 259 ILE A O 1
ATOM 2130 N N . LEU A 1 260 ? -9.533 -5.659 6.745 1.00 97.31 260 LEU A N 1
ATOM 2131 C CA . LEU A 1 260 ? -9.913 -4.659 7.749 1.00 97.31 260 LEU A CA 1
ATOM 2132 C C . LEU A 1 260 ? -11.387 -4.759 8.125 1.00 97.31 260 LEU A C 1
ATOM 2134 O O . LEU A 1 260 ? -11.697 -4.825 9.311 1.00 97.31 260 LEU A O 1
ATOM 2138 N N . GLN A 1 261 ? -12.296 -4.777 7.147 1.00 95.56 261 GLN A N 1
ATOM 2139 C CA . GLN A 1 261 ? -13.723 -4.829 7.451 1.00 95.56 261 GLN A CA 1
ATOM 2140 C C . GLN A 1 261 ? -14.136 -6.202 7.994 1.00 95.56 261 GLN A C 1
ATOM 2142 O O . GLN A 1 261 ? -14.918 -6.257 8.945 1.00 95.56 261 GLN A O 1
ATOM 2147 N N . GLY A 1 262 ? -13.587 -7.293 7.451 1.00 94.94 262 GLY A N 1
ATOM 2148 C CA . GLY A 1 262 ? -13.882 -8.654 7.902 1.00 94.94 262 GLY A CA 1
ATOM 2149 C C . GLY A 1 262 ? -13.465 -8.899 9.353 1.00 94.94 262 GLY A C 1
ATOM 2150 O O . GLY A 1 262 ? -14.189 -9.549 10.104 1.00 94.94 262 GLY A O 1
ATOM 2151 N N . LEU A 1 263 ? -12.349 -8.306 9.787 1.00 95.19 263 LEU A N 1
ATOM 2152 C CA . LEU A 1 263 ? -11.867 -8.405 11.167 1.00 95.19 263 LEU A CA 1
ATOM 2153 C C . LEU A 1 263 ? -12.380 -7.286 12.081 1.00 95.19 263 LEU A C 1
ATOM 2155 O O . LEU A 1 263 ? -12.245 -7.395 13.301 1.00 95.19 263 LEU A O 1
ATOM 2159 N N . ARG A 1 264 ? -12.997 -6.226 11.536 1.00 92.75 264 ARG A N 1
ATOM 2160 C CA . ARG A 1 264 ? -13.436 -5.050 12.305 1.00 92.75 264 ARG A CA 1
ATOM 2161 C C . ARG A 1 264 ? -14.332 -5.430 13.477 1.00 92.75 264 ARG A C 1
ATOM 2163 O O . ARG A 1 264 ? -14.139 -4.905 14.563 1.00 92.75 264 ARG A O 1
ATOM 2170 N N . ARG A 1 265 ? -15.301 -6.332 13.295 1.00 89.00 265 ARG A N 1
ATOM 2171 C CA . ARG A 1 265 ? -16.250 -6.686 14.371 1.00 89.00 265 ARG A CA 1
ATOM 2172 C C . ARG A 1 265 ? -15.577 -7.384 15.556 1.00 89.00 265 ARG A C 1
ATOM 2174 O O . ARG A 1 265 ? -15.952 -7.118 16.693 1.00 89.00 265 ARG A O 1
ATOM 2181 N N . ALA A 1 266 ? -14.579 -8.225 15.293 1.00 90.94 266 ALA A N 1
ATOM 2182 C CA . ALA A 1 266 ? -13.878 -8.980 16.328 1.00 90.94 266 ALA A CA 1
ATOM 2183 C C . ALA A 1 266 ? -12.723 -8.185 16.958 1.00 90.94 266 ALA A C 1
ATOM 2185 O O . ALA A 1 266 ? -12.542 -8.200 18.174 1.00 90.94 266 ALA A O 1
ATOM 2186 N N . LEU A 1 267 ? -11.949 -7.469 16.138 1.00 92.12 267 LEU A N 1
ATOM 2187 C CA . LEU A 1 267 ? -10.687 -6.844 16.548 1.00 92.12 267 LEU A CA 1
ATOM 2188 C C . LEU A 1 267 ? -10.755 -5.314 16.623 1.00 92.12 267 LEU A C 1
ATOM 2190 O O . LEU A 1 267 ? -9.906 -4.694 17.263 1.00 92.12 267 LEU A O 1
ATOM 2194 N N . GLY A 1 268 ? -11.755 -4.694 15.996 1.00 93.06 268 GLY A N 1
ATOM 2195 C CA . GLY A 1 268 ? -11.865 -3.243 15.871 1.00 93.06 268 GLY A CA 1
ATOM 2196 C C . GLY A 1 268 ? -10.626 -2.629 15.233 1.00 93.06 268 GLY A C 1
ATOM 2197 O O . GLY A 1 268 ? -10.181 -3.090 14.183 1.00 93.06 268 GLY A O 1
ATOM 2198 N N . SER A 1 269 ? -10.054 -1.607 15.866 1.00 95.62 269 SER A N 1
ATOM 2199 C CA . SER A 1 269 ? -8.838 -0.940 15.385 1.00 95.62 269 SER A CA 1
ATOM 2200 C C . SER A 1 269 ? -7.620 -1.872 15.299 1.00 95.62 269 SER A C 1
ATOM 2202 O O . SER A 1 269 ? -6.769 -1.677 14.430 1.00 95.62 269 SER A O 1
ATOM 2204 N N . ASN A 1 270 ? -7.574 -2.953 16.092 1.00 95.88 270 ASN A N 1
ATOM 2205 C CA . ASN A 1 270 ? -6.483 -3.932 16.031 1.00 95.88 270 ASN A CA 1
ATOM 2206 C C . ASN A 1 270 ? -6.417 -4.683 14.692 1.00 95.88 270 ASN A C 1
ATOM 2208 O O . ASN A 1 270 ? -5.358 -5.204 14.339 1.00 95.88 270 ASN A O 1
ATOM 2212 N N . ALA A 1 271 ? -7.505 -4.697 13.912 1.00 97.00 271 ALA A N 1
ATOM 2213 C CA . ALA A 1 271 ? -7.504 -5.247 12.558 1.00 97.00 271 ALA A CA 1
ATOM 2214 C C . ALA A 1 271 ? -6.444 -4.585 11.659 1.00 97.00 271 ALA A C 1
ATOM 2216 O O . ALA A 1 271 ? -5.890 -5.251 10.787 1.00 97.00 271 ALA A O 1
ATOM 2217 N N . ILE A 1 272 ? -6.113 -3.308 11.901 1.00 98.25 272 ILE A N 1
ATOM 2218 C CA . ILE A 1 272 ? -5.042 -2.598 11.188 1.00 98.25 272 ILE A CA 1
ATOM 2219 C C . ILE A 1 272 ? -3.711 -3.314 11.407 1.00 98.25 272 ILE A C 1
ATOM 2221 O O . ILE A 1 272 ? -3.020 -3.623 10.442 1.00 98.25 272 ILE A O 1
ATOM 2225 N N . PHE A 1 273 ? -3.379 -3.644 12.654 1.00 98.00 273 PHE A N 1
ATOM 2226 C CA . PHE A 1 273 ? -2.107 -4.285 12.987 1.00 98.00 273 PHE A CA 1
ATOM 2227 C C . PHE A 1 273 ? -2.037 -5.744 12.533 1.00 98.00 273 PHE A C 1
ATOM 2229 O O . PHE A 1 273 ? -0.965 -6.220 12.177 1.00 98.00 273 PHE A O 1
ATOM 2236 N N . VAL A 1 274 ? -3.173 -6.441 12.472 1.00 98.12 274 VAL A N 1
ATOM 2237 C CA . VAL A 1 274 ? -3.224 -7.769 11.845 1.00 98.12 274 VAL A CA 1
ATOM 2238 C C . VAL A 1 274 ? -2.996 -7.666 10.339 1.00 98.12 274 VAL A C 1
ATOM 2240 O O . VAL A 1 274 ? -2.250 -8.462 9.785 1.00 98.12 274 VAL A O 1
ATOM 2243 N N . MET A 1 275 ? -3.590 -6.672 9.678 1.00 98.56 275 MET A N 1
ATOM 2244 C CA . MET A 1 275 ? -3.465 -6.457 8.236 1.00 98.56 275 MET A CA 1
ATOM 2245 C C . MET A 1 275 ? -2.047 -6.048 7.813 1.00 98.56 275 MET A C 1
ATOM 2247 O O . MET A 1 275 ? -1.565 -6.527 6.785 1.00 98.56 275 MET A O 1
ATOM 2251 N N . ILE A 1 276 ? -1.350 -5.208 8.594 1.00 98.19 276 ILE A N 1
ATOM 2252 C CA . ILE A 1 276 ? -0.006 -4.740 8.208 1.00 98.19 276 ILE A CA 1
ATOM 2253 C C . ILE A 1 276 ? 1.035 -5.861 8.150 1.00 98.19 276 ILE A C 1
ATOM 2255 O O . ILE A 1 276 ? 2.020 -5.704 7.436 1.00 98.19 276 ILE A O 1
ATOM 2259 N N . VAL A 1 277 ? 0.847 -6.969 8.877 1.00 98.31 277 VAL A N 1
ATOM 2260 C CA . VAL A 1 277 ? 1.806 -8.085 8.882 1.00 98.31 277 VAL A CA 1
ATOM 2261 C C . VAL A 1 277 ? 1.912 -8.711 7.485 1.00 98.31 277 VAL A C 1
ATOM 2263 O O . VAL A 1 277 ? 2.972 -8.570 6.872 1.00 98.31 277 VAL A O 1
ATOM 2266 N N . PRO A 1 278 ? 0.847 -9.305 6.904 1.00 98.00 278 PRO A N 1
ATOM 2267 C CA . PRO A 1 278 ? 0.908 -9.811 5.538 1.00 98.00 278 PRO A CA 1
ATOM 2268 C C . PRO A 1 278 ? 1.153 -8.697 4.513 1.00 98.00 278 PRO A C 1
ATOM 2270 O O . PRO A 1 278 ? 1.803 -8.938 3.500 1.00 98.00 278 PRO A O 1
ATOM 2273 N N . TYR A 1 279 ? 0.696 -7.466 4.768 1.00 98.19 279 TYR A N 1
ATOM 2274 C CA . TYR A 1 279 ? 0.953 -6.342 3.863 1.00 98.19 279 TYR A CA 1
ATOM 2275 C C . TYR A 1 279 ? 2.445 -5.989 3.772 1.00 98.19 279 TYR A C 1
ATOM 2277 O O . TYR A 1 279 ? 2.954 -5.703 2.691 1.00 98.19 279 TYR A O 1
ATOM 2285 N N . CYS A 1 280 ? 3.174 -6.037 4.886 1.00 97.50 280 CYS A N 1
ATOM 2286 C CA . CYS A 1 280 ? 4.626 -5.879 4.901 1.00 97.50 280 CYS A CA 1
ATOM 2287 C C . CYS A 1 280 ? 5.311 -7.057 4.195 1.00 97.50 280 CYS A C 1
ATOM 2289 O O . CYS A 1 280 ? 6.208 -6.848 3.383 1.00 97.50 280 CYS A O 1
ATOM 2291 N N . MET A 1 281 ? 4.844 -8.286 4.436 1.00 97.19 281 MET A N 1
ATOM 2292 C CA . MET A 1 281 ? 5.440 -9.495 3.855 1.00 97.19 281 MET A CA 1
ATOM 2293 C C . MET A 1 281 ? 5.392 -9.516 2.324 1.00 97.19 281 MET A C 1
ATOM 2295 O O . MET A 1 281 ? 6.357 -9.944 1.702 1.00 97.19 281 MET A O 1
ATOM 2299 N N . ILE A 1 282 ? 4.338 -8.986 1.691 1.00 95.81 282 ILE A N 1
ATOM 2300 C CA . ILE A 1 282 ? 4.286 -8.888 0.217 1.00 95.81 282 ILE A CA 1
ATOM 2301 C C . ILE A 1 282 ? 5.276 -7.865 -0.373 1.00 95.81 282 ILE A C 1
ATOM 2303 O O . ILE A 1 282 ? 5.376 -7.746 -1.592 1.00 95.81 282 ILE A O 1
ATOM 2307 N N . HIS A 1 283 ? 5.983 -7.106 0.471 1.00 94.44 283 HIS A N 1
ATOM 2308 C CA . HIS A 1 283 ? 7.081 -6.226 0.064 1.00 94.44 283 HIS A CA 1
ATOM 2309 C C . HIS A 1 283 ? 8.457 -6.875 0.261 1.00 94.44 283 HIS A C 1
ATOM 2311 O O . HIS A 1 283 ? 9.462 -6.271 -0.106 1.00 94.44 283 HIS A O 1
ATOM 2317 N N . TYR A 1 284 ? 8.542 -8.090 0.808 1.00 93.25 284 TYR A N 1
ATOM 2318 C CA . TYR A 1 284 ? 9.821 -8.789 0.923 1.00 93.25 284 TYR A CA 1
ATOM 2319 C C . TYR A 1 284 ? 10.458 -9.007 -0.454 1.00 93.25 284 TYR A C 1
ATOM 2321 O O . TYR A 1 284 ? 9.777 -9.183 -1.459 1.00 93.25 284 TYR A O 1
ATOM 2329 N N . GLY A 1 285 ? 11.788 -8.919 -0.500 1.00 86.06 285 GLY A N 1
ATOM 2330 C CA . GLY A 1 285 ? 12.559 -8.892 -1.746 1.00 86.06 285 GLY A CA 1
ATOM 2331 C C . GLY A 1 285 ? 12.739 -7.492 -2.346 1.00 86.06 285 GLY A C 1
ATOM 2332 O O . GLY A 1 285 ? 13.631 -7.302 -3.171 1.00 86.06 285 GLY A O 1
ATOM 2333 N N . LYS A 1 286 ? 11.970 -6.489 -1.901 1.00 84.56 286 LYS A N 1
ATOM 2334 C CA . LYS A 1 286 ? 12.191 -5.082 -2.268 1.00 84.56 286 LYS A CA 1
ATOM 2335 C C . LYS A 1 286 ? 13.262 -4.418 -1.391 1.00 84.56 286 LYS A C 1
ATOM 2337 O O . LYS A 1 286 ? 13.578 -4.934 -0.315 1.00 84.56 286 LYS A O 1
ATOM 2342 N N . PRO A 1 287 ? 13.805 -3.246 -1.788 1.00 84.38 287 PRO A N 1
ATOM 2343 C CA . PRO A 1 287 ? 14.742 -2.502 -0.951 1.00 84.38 287 PRO A CA 1
ATOM 2344 C C . PRO A 1 287 ? 14.206 -2.284 0.472 1.00 84.38 287 PRO A C 1
ATOM 2346 O O . PRO A 1 287 ? 13.038 -1.939 0.667 1.00 84.38 287 PRO A O 1
ATOM 2349 N N . LEU A 1 288 ? 15.073 -2.446 1.477 1.00 84.31 288 LEU A N 1
ATOM 2350 C CA . LEU A 1 288 ? 14.696 -2.354 2.895 1.00 84.31 288 LEU A CA 1
ATOM 2351 C C . LEU A 1 288 ? 13.897 -1.078 3.244 1.00 84.31 288 LEU A C 1
ATOM 2353 O O . LEU A 1 288 ? 12.882 -1.204 3.933 1.00 84.31 288 LEU A O 1
ATOM 2357 N N . PRO A 1 289 ? 14.264 0.131 2.763 1.00 84.69 289 PRO A N 1
ATOM 2358 C CA . PRO A 1 289 ? 13.483 1.336 3.042 1.00 84.69 289 PRO A CA 1
ATOM 2359 C C . PRO A 1 289 ? 12.050 1.283 2.498 1.00 84.69 289 PRO A C 1
ATOM 2361 O O . PRO A 1 289 ? 11.144 1.809 3.138 1.00 84.69 289 PRO A O 1
ATOM 2364 N N . GLU A 1 290 ? 11.825 0.628 1.354 1.00 83.88 290 GLU A N 1
ATOM 2365 C CA . GLU A 1 290 ? 10.485 0.457 0.779 1.00 83.88 290 GLU A CA 1
ATOM 2366 C C . GLU A 1 290 ? 9.644 -0.494 1.640 1.00 83.88 290 GLU A C 1
ATOM 2368 O O . GLU A 1 290 ? 8.494 -0.196 1.958 1.00 83.88 290 GLU A O 1
ATOM 2373 N N . THR A 1 291 ? 10.247 -1.593 2.102 1.00 89.88 291 THR A N 1
ATOM 2374 C CA . THR A 1 291 ? 9.584 -2.567 2.985 1.00 89.88 291 THR A CA 1
ATOM 2375 C C . THR A 1 291 ? 9.208 -1.946 4.335 1.00 89.88 291 THR A C 1
ATOM 2377 O O . THR A 1 291 ? 8.078 -2.091 4.797 1.00 89.88 291 THR A O 1
ATOM 2380 N N . LEU A 1 292 ? 10.116 -1.187 4.960 1.00 89.50 292 LEU A N 1
ATOM 2381 C CA . LEU A 1 292 ? 9.817 -0.452 6.196 1.00 89.50 292 LEU A CA 1
ATOM 2382 C C . LEU A 1 292 ? 8.772 0.649 5.962 1.00 89.50 292 LEU A C 1
ATOM 2384 O O . LEU A 1 292 ? 7.873 0.840 6.784 1.00 89.50 292 LEU A O 1
ATOM 2388 N N . GLY A 1 293 ? 8.848 1.336 4.820 1.00 91.06 293 GLY A N 1
ATOM 2389 C CA . GLY A 1 293 ? 7.856 2.320 4.394 1.00 91.06 293 GLY A CA 1
ATOM 2390 C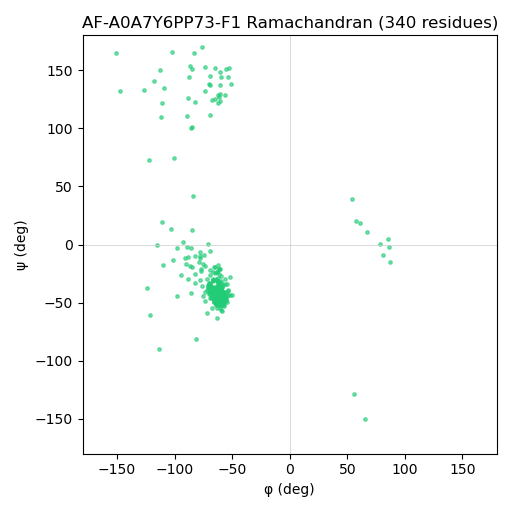 C . GLY A 1 293 ? 6.453 1.724 4.267 1.00 91.06 293 GLY A C 1
ATOM 2391 O O . GLY A 1 293 ? 5.480 2.370 4.664 1.00 91.06 293 GLY A O 1
ATOM 2392 N N . ALA A 1 294 ? 6.337 0.473 3.810 1.00 94.19 294 ALA A N 1
ATOM 2393 C CA . ALA A 1 294 ? 5.064 -0.236 3.717 1.00 94.19 294 ALA A CA 1
ATOM 2394 C C . ALA A 1 294 ? 4.391 -0.427 5.086 1.00 94.19 294 ALA A C 1
ATOM 2396 O O . ALA A 1 294 ? 3.168 -0.353 5.170 1.00 94.19 294 ALA A O 1
ATOM 2397 N N . ILE A 1 295 ? 5.142 -0.582 6.180 1.00 96.62 295 ILE A N 1
ATOM 2398 C CA . ILE A 1 295 ? 4.558 -0.661 7.531 1.00 96.62 295 ILE A CA 1
ATOM 2399 C C . ILE A 1 295 ? 3.855 0.660 7.874 1.00 96.62 295 ILE A C 1
ATOM 2401 O O . ILE A 1 295 ? 2.671 0.669 8.220 1.00 96.62 295 ILE A O 1
ATOM 2405 N N . GLY A 1 296 ? 4.558 1.787 7.721 1.00 95.12 296 GLY A N 1
ATOM 2406 C CA . GLY A 1 296 ? 4.004 3.117 7.992 1.00 95.12 296 GLY A CA 1
ATOM 2407 C C . GLY A 1 296 ? 2.820 3.453 7.082 1.00 95.12 296 GLY A C 1
ATOM 2408 O O . GLY A 1 296 ? 1.756 3.854 7.561 1.00 95.12 296 GLY A O 1
ATOM 2409 N N . ALA A 1 297 ? 2.966 3.217 5.776 1.00 94.75 297 ALA A N 1
ATOM 2410 C CA . ALA A 1 297 ? 1.893 3.404 4.802 1.00 94.75 297 ALA A CA 1
ATOM 2411 C C . ALA A 1 297 ? 0.687 2.493 5.093 1.00 94.75 297 ALA A C 1
ATOM 2413 O O . ALA A 1 297 ? -0.456 2.934 4.985 1.00 94.75 297 ALA A O 1
ATOM 2414 N N . GLY A 1 298 ? 0.923 1.249 5.516 1.00 97.06 298 GLY A N 1
ATOM 2415 C CA . GLY A 1 298 ? -0.110 0.294 5.912 1.00 97.06 298 GLY A CA 1
ATOM 2416 C C . GLY A 1 298 ? -0.933 0.786 7.102 1.00 97.06 298 GLY A C 1
ATOM 2417 O O . GLY A 1 298 ? -2.163 0.753 7.044 1.00 97.06 298 GLY A O 1
ATOM 2418 N N . VAL A 1 299 ? -0.283 1.327 8.137 1.00 97.94 299 VAL A N 1
ATOM 2419 C CA . VAL A 1 299 ? -0.969 1.918 9.300 1.00 97.94 299 VAL A CA 1
ATOM 2420 C C . VAL A 1 299 ? -1.774 3.159 8.903 1.00 97.94 299 VAL A C 1
ATOM 2422 O O . VAL A 1 299 ? -2.951 3.265 9.261 1.00 97.94 299 VAL A O 1
ATOM 2425 N N . ILE A 1 300 ? -1.178 4.086 8.143 1.00 96.38 300 ILE A N 1
ATOM 2426 C CA . ILE A 1 300 ? -1.833 5.338 7.725 1.00 96.38 300 ILE A CA 1
ATOM 2427 C C . ILE A 1 300 ? -3.042 5.041 6.834 1.00 96.38 300 ILE A C 1
ATOM 2429 O O . ILE A 1 300 ? -4.160 5.463 7.138 1.00 96.38 300 ILE A O 1
ATOM 2433 N N . LEU A 1 301 ? -2.843 4.285 5.752 1.00 96.94 301 LEU A N 1
ATOM 2434 C CA . LEU A 1 301 ? -3.904 3.979 4.793 1.00 96.94 301 LEU A CA 1
ATOM 2435 C C . LEU A 1 301 ? -4.948 3.030 5.384 1.00 96.94 301 LEU A C 1
ATOM 2437 O O . LEU A 1 301 ? -6.129 3.187 5.094 1.00 96.94 301 LEU A O 1
ATOM 2441 N N . GLY A 1 302 ? -4.554 2.098 6.257 1.00 97.44 302 GLY A N 1
ATOM 2442 C CA . GLY A 1 302 ? -5.498 1.246 6.981 1.00 97.44 302 GLY A CA 1
ATOM 2443 C C . GLY A 1 302 ? -6.401 2.048 7.921 1.00 97.44 302 GLY A C 1
ATOM 2444 O O . GLY A 1 302 ? -7.621 1.878 7.909 1.00 97.44 302 GLY A O 1
ATOM 2445 N N . THR A 1 303 ? -5.826 2.999 8.664 1.00 97.19 303 THR A N 1
ATOM 2446 C CA . THR A 1 303 ? -6.596 3.923 9.513 1.00 97.19 303 THR A CA 1
ATOM 2447 C C . THR A 1 303 ? -7.563 4.759 8.671 1.00 97.19 303 THR A C 1
ATOM 2449 O O . THR A 1 303 ? -8.753 4.837 8.987 1.00 97.19 303 THR A O 1
ATOM 2452 N N . LEU A 1 304 ? -7.089 5.346 7.567 1.00 95.88 304 LEU A N 1
ATOM 2453 C CA . LEU A 1 304 ? -7.926 6.148 6.672 1.00 95.88 304 LEU A CA 1
ATOM 2454 C C . LEU A 1 304 ? -9.045 5.328 6.029 1.00 95.88 304 LEU A C 1
ATOM 2456 O O . LEU A 1 304 ? -10.181 5.802 5.994 1.00 95.88 304 LEU A O 1
ATOM 2460 N N . ALA A 1 305 ? -8.776 4.099 5.588 1.00 96.06 305 ALA A N 1
ATOM 2461 C CA . ALA A 1 305 ? -9.792 3.218 5.022 1.00 96.06 305 ALA A CA 1
ATOM 2462 C C . ALA A 1 305 ? -10.911 2.927 6.035 1.00 96.06 305 ALA A C 1
ATOM 2464 O O . ALA A 1 305 ? -12.085 3.047 5.694 1.00 96.06 305 ALA A O 1
ATOM 2465 N N . MET A 1 306 ? -10.579 2.649 7.302 1.00 95.12 306 MET A N 1
ATOM 2466 C CA . MET A 1 306 ? -11.585 2.391 8.344 1.00 95.12 306 MET A CA 1
ATOM 2467 C C . MET A 1 306 ? -12.375 3.637 8.770 1.00 95.12 306 MET A C 1
ATOM 2469 O O . MET A 1 306 ? -13.564 3.522 9.089 1.00 95.12 306 MET A O 1
ATOM 2473 N N . ARG A 1 307 ? -11.738 4.818 8.788 1.00 93.81 307 ARG A N 1
ATOM 2474 C CA . ARG A 1 307 ? -12.388 6.100 9.127 1.00 93.81 307 ARG A CA 1
ATOM 2475 C C . ARG A 1 307 ? -13.269 6.621 7.997 1.00 93.81 307 ARG A C 1
ATOM 2477 O O . ARG A 1 307 ? -14.383 7.069 8.247 1.00 93.81 307 ARG A O 1
ATOM 2484 N N . THR A 1 308 ? -12.776 6.562 6.763 1.00 93.25 308 THR A N 1
ATOM 2485 C CA . THR A 1 308 ? -13.482 7.070 5.575 1.00 93.25 308 THR A CA 1
ATOM 2486 C C . THR A 1 308 ? -14.407 6.033 4.942 1.00 93.25 308 THR A C 1
ATOM 2488 O O . THR A 1 308 ? -15.229 6.391 4.102 1.00 93.25 308 THR A O 1
ATOM 2491 N N . LYS A 1 309 ? -14.308 4.766 5.373 1.00 94.19 309 LYS A N 1
ATOM 2492 C CA . LYS A 1 309 ? -15.072 3.614 4.874 1.00 94.19 309 LYS A CA 1
ATOM 2493 C C . LYS A 1 309 ? -14.947 3.445 3.356 1.00 94.19 309 LYS A C 1
ATOM 2495 O O . LYS A 1 309 ? -15.927 3.143 2.679 1.00 94.19 309 LYS A O 1
ATOM 2500 N N . SER A 1 310 ? -13.746 3.679 2.825 1.00 95.69 310 SER A N 1
ATOM 2501 C CA . SER A 1 310 ? -13.474 3.716 1.388 1.00 95.69 310 SER A CA 1
ATOM 2502 C C . SER A 1 310 ? -12.063 3.220 1.069 1.00 95.69 310 SER A C 1
ATOM 2504 O O . SER A 1 310 ? -11.100 3.676 1.683 1.00 95.69 310 SER A O 1
ATOM 2506 N N . ILE A 1 311 ? -11.936 2.325 0.084 1.00 97.06 311 ILE A N 1
ATOM 2507 C CA . ILE A 1 311 ? -10.632 1.875 -0.440 1.00 97.06 311 ILE A CA 1
ATOM 2508 C C . ILE A 1 311 ? -10.065 2.802 -1.523 1.00 97.06 311 ILE A C 1
ATOM 2510 O O . ILE A 1 311 ? -8.871 2.790 -1.805 1.00 97.06 311 ILE A O 1
ATOM 2514 N N . TRP A 1 312 ? -10.913 3.628 -2.140 1.00 96.50 312 TRP A N 1
ATOM 2515 C CA . TRP A 1 312 ? -10.584 4.346 -3.373 1.00 96.50 312 TRP A CA 1
ATOM 2516 C C . TRP A 1 312 ? -9.442 5.349 -3.211 1.00 96.50 312 TRP A C 1
ATOM 2518 O O . TRP A 1 312 ? -8.674 5.563 -4.142 1.00 96.50 312 TRP A O 1
ATOM 2528 N N . GLY A 1 313 ? -9.272 5.923 -2.019 1.00 94.38 313 GLY A N 1
ATOM 2529 C CA . GLY A 1 313 ? -8.128 6.789 -1.744 1.00 94.38 313 GLY A CA 1
ATOM 2530 C C . GLY A 1 313 ? -6.800 6.036 -1.696 1.00 94.38 313 GLY A C 1
ATOM 2531 O O . GLY A 1 313 ? -5.799 6.545 -2.196 1.00 94.38 313 GLY A O 1
ATOM 2532 N N . GLY A 1 314 ? -6.808 4.809 -1.167 1.00 95.69 314 GLY A N 1
ATOM 2533 C CA . GLY A 1 314 ? -5.672 3.893 -1.259 1.00 95.69 314 GLY A CA 1
ATOM 2534 C C . GLY A 1 314 ? -5.365 3.551 -2.715 1.00 95.69 314 GLY A C 1
ATOM 2535 O O . GLY A 1 314 ? -4.221 3.700 -3.136 1.00 95.69 314 GLY A O 1
ATOM 2536 N N . VAL A 1 315 ? -6.396 3.231 -3.510 1.00 97.38 315 VAL A N 1
ATOM 2537 C CA . VAL A 1 315 ? -6.252 2.929 -4.949 1.00 97.38 315 VAL A CA 1
ATOM 2538 C C . VAL A 1 315 ? -5.585 4.092 -5.680 1.00 97.38 315 VAL A C 1
ATOM 2540 O O . VAL A 1 315 ? -4.596 3.884 -6.374 1.00 97.38 315 VAL A O 1
ATOM 2543 N N . LEU A 1 316 ? -6.067 5.325 -5.486 1.00 95.75 316 LEU A N 1
ATOM 2544 C CA . LEU A 1 316 ? -5.485 6.499 -6.141 1.00 95.75 316 LEU A CA 1
ATOM 2545 C C . LEU A 1 316 ? -4.025 6.738 -5.749 1.00 95.75 316 LEU A C 1
ATOM 2547 O O . LEU A 1 316 ? -3.225 7.076 -6.616 1.00 95.75 316 LEU A O 1
ATOM 2551 N N . ILE A 1 317 ? -3.665 6.571 -4.471 1.00 95.75 317 ILE A N 1
ATOM 2552 C CA . ILE A 1 317 ? -2.270 6.728 -4.038 1.00 95.75 317 ILE A CA 1
ATOM 2553 C C . ILE A 1 317 ? -1.399 5.639 -4.648 1.00 95.75 317 ILE A C 1
ATOM 2555 O O . ILE A 1 317 ? -0.360 5.953 -5.215 1.00 95.75 317 ILE A O 1
ATOM 2559 N N . HIS A 1 318 ? -1.809 4.377 -4.544 1.00 96.62 318 HIS A N 1
ATOM 2560 C CA . HIS A 1 318 ? -1.032 3.252 -5.048 1.00 96.62 318 HIS A CA 1
ATOM 2561 C C . HIS A 1 318 ? -0.799 3.365 -6.558 1.00 96.62 318 HIS A C 1
ATOM 2563 O O . HIS A 1 318 ? 0.346 3.306 -7.002 1.00 96.62 318 HIS A O 1
ATOM 2569 N N . VAL A 1 319 ? -1.861 3.613 -7.331 1.00 97.12 319 VAL A N 1
ATOM 2570 C CA . VAL A 1 319 ? -1.768 3.809 -8.785 1.00 97.12 319 VAL A CA 1
ATOM 2571 C C . VAL A 1 319 ? -0.964 5.064 -9.116 1.00 97.12 319 VAL A C 1
ATOM 2573 O O . VAL A 1 319 ? -0.064 5.010 -9.943 1.00 97.12 319 VAL A O 1
ATOM 2576 N N . GLY A 1 320 ? -1.232 6.189 -8.449 1.00 96.19 320 GLY A N 1
ATOM 2577 C CA . GLY A 1 320 ? -0.525 7.442 -8.711 1.00 96.19 320 GLY A CA 1
ATOM 2578 C C . GLY A 1 320 ? 0.976 7.345 -8.438 1.00 96.19 320 GLY A C 1
ATOM 2579 O O . GLY A 1 320 ? 1.778 7.836 -9.234 1.00 96.19 320 GLY A O 1
ATOM 2580 N N . VAL A 1 321 ? 1.374 6.702 -7.335 1.00 94.81 321 VAL A N 1
ATOM 2581 C CA . VAL A 1 321 ? 2.788 6.491 -6.986 1.00 94.81 321 VAL A CA 1
ATOM 2582 C C . VAL A 1 321 ? 3.443 5.554 -7.993 1.00 94.81 321 VAL A C 1
ATOM 2584 O O . VAL A 1 321 ? 4.512 5.884 -8.494 1.00 94.81 321 VAL A O 1
ATOM 2587 N N . ALA A 1 322 ? 2.787 4.451 -8.348 1.00 94.38 322 ALA A N 1
ATOM 2588 C CA . ALA A 1 322 ? 3.291 3.484 -9.316 1.00 94.38 322 ALA A CA 1
ATOM 2589 C C . ALA A 1 322 ? 3.524 4.087 -10.708 1.00 94.38 322 ALA A C 1
ATOM 2591 O O . ALA A 1 322 ? 4.643 4.032 -11.214 1.00 94.38 322 ALA A O 1
ATOM 2592 N N . VAL A 1 323 ? 2.517 4.768 -11.264 1.00 95.00 323 VAL A N 1
ATOM 2593 C CA . VAL A 1 323 ? 2.632 5.486 -12.546 1.00 95.00 323 VAL A CA 1
ATOM 2594 C C . VAL A 1 323 ? 3.770 6.506 -12.479 1.00 95.00 323 VAL A C 1
ATOM 2596 O O . VAL A 1 323 ? 4.556 6.652 -13.410 1.00 95.00 323 VAL A O 1
ATOM 2599 N N . THR A 1 324 ? 3.897 7.222 -11.358 1.00 94.81 324 THR A N 1
ATOM 2600 C CA . THR A 1 324 ? 4.984 8.193 -11.185 1.00 94.81 324 THR A CA 1
ATOM 2601 C C . THR A 1 324 ? 6.352 7.517 -11.182 1.00 94.81 324 THR A C 1
ATOM 2603 O O . THR A 1 324 ? 7.291 8.044 -11.778 1.00 94.81 324 THR A O 1
ATOM 2606 N N . MET A 1 325 ? 6.481 6.366 -10.525 1.00 93.25 325 MET A N 1
ATOM 2607 C CA . MET A 1 325 ? 7.729 5.610 -10.480 1.00 93.25 325 MET A CA 1
ATOM 2608 C C . MET A 1 325 ? 8.152 5.147 -11.873 1.00 93.25 325 MET A C 1
ATOM 2610 O O . MET A 1 325 ? 9.305 5.366 -12.250 1.00 93.25 325 MET A O 1
ATOM 2614 N N . ASP A 1 326 ? 7.217 4.611 -12.655 1.00 93.62 326 ASP A N 1
ATOM 2615 C CA . ASP A 1 326 ? 7.478 4.164 -14.022 1.00 93.62 326 ASP A CA 1
ATOM 2616 C C . ASP A 1 326 ? 7.824 5.348 -14.933 1.00 93.62 326 ASP A C 1
ATOM 2618 O O . ASP A 1 326 ? 8.860 5.331 -15.597 1.00 93.62 326 ASP A O 1
ATOM 2622 N N . VAL A 1 327 ? 7.068 6.450 -14.883 1.00 92.88 327 VAL A N 1
ATOM 2623 C CA . VAL A 1 327 ? 7.377 7.674 -15.650 1.00 92.88 327 VAL A CA 1
ATOM 2624 C C . VAL A 1 327 ? 8.769 8.226 -15.326 1.00 92.88 327 VAL A C 1
ATOM 2626 O O . VAL A 1 327 ? 9.477 8.688 -16.226 1.00 92.88 327 VAL A O 1
ATOM 2629 N N . LEU A 1 328 ? 9.179 8.214 -14.056 1.00 93.06 328 LEU A N 1
ATOM 2630 C CA . LEU A 1 328 ? 10.511 8.674 -13.660 1.00 93.06 328 LEU A CA 1
ATOM 2631 C C . LEU A 1 328 ? 11.609 7.716 -14.127 1.00 93.06 328 LEU A C 1
ATOM 2633 O O . LEU A 1 328 ? 12.639 8.189 -14.612 1.00 93.06 328 LEU A O 1
ATOM 2637 N N . ALA A 1 329 ? 11.384 6.404 -14.035 1.00 91.12 329 ALA A N 1
ATOM 2638 C CA . ALA A 1 329 ? 12.316 5.396 -14.529 1.00 91.12 329 ALA A CA 1
ATOM 2639 C C . ALA A 1 329 ? 12.510 5.494 -16.052 1.00 91.12 329 ALA A C 1
ATOM 2641 O O . ALA A 1 329 ? 13.644 5.462 -16.537 1.00 91.12 329 ALA A O 1
ATOM 2642 N N . LEU A 1 330 ? 11.423 5.719 -16.798 1.00 91.25 330 LEU A N 1
ATOM 2643 C CA . LEU A 1 330 ? 11.425 5.802 -18.260 1.00 91.25 330 LEU A CA 1
ATOM 2644 C C . LEU A 1 330 ? 12.310 6.919 -18.830 1.00 91.25 330 LEU A C 1
ATOM 2646 O O . LEU A 1 330 ? 12.753 6.824 -19.974 1.00 91.25 330 LEU A O 1
ATOM 2650 N N . ARG A 1 331 ? 12.642 7.949 -18.042 1.00 87.94 331 ARG A N 1
ATOM 2651 C CA . ARG A 1 331 ? 13.565 9.025 -18.457 1.00 87.94 331 ARG A CA 1
ATOM 2652 C C . ARG A 1 331 ? 14.984 8.531 -18.743 1.00 87.94 331 ARG A C 1
ATOM 2654 O O . ARG A 1 331 ? 15.717 9.207 -19.457 1.00 87.94 331 ARG A O 1
ATOM 2661 N N . GLY A 1 332 ? 15.377 7.397 -18.162 1.00 85.56 332 GLY A N 1
ATOM 2662 C CA . GLY A 1 332 ? 16.673 6.762 -18.404 1.00 85.56 332 GLY A CA 1
ATOM 2663 C C . GLY A 1 332 ? 16.682 5.775 -19.575 1.00 85.56 332 GLY A C 1
ATOM 2664 O O . GLY A 1 332 ? 17.734 5.215 -19.868 1.00 85.56 332 GLY A O 1
ATOM 2665 N N . CYS A 1 333 ? 15.538 5.544 -20.221 1.00 89.19 333 CYS A N 1
ATOM 2666 C CA . CYS A 1 333 ? 15.357 4.515 -21.240 1.00 89.19 333 CYS A CA 1
ATOM 2667 C C . CYS A 1 333 ? 15.377 5.109 -22.664 1.00 89.19 333 CYS A C 1
ATOM 2669 O O . CYS A 1 333 ? 15.220 6.322 -22.838 1.00 89.19 333 CYS A O 1
ATOM 2671 N N . PRO A 1 334 ? 15.516 4.274 -23.715 1.00 90.50 334 PRO A N 1
ATOM 2672 C CA . PRO A 1 334 ? 15.277 4.703 -25.091 1.00 90.50 334 PRO A CA 1
ATOM 2673 C C . PRO A 1 334 ? 13.897 5.365 -25.272 1.00 90.50 334 PRO A C 1
ATOM 2675 O O . PRO A 1 334 ? 12.954 4.999 -24.562 1.00 90.50 334 PRO A O 1
ATOM 2678 N N . PRO A 1 335 ? 13.733 6.291 -26.240 1.00 89.94 335 PRO A N 1
ATOM 2679 C CA . PRO A 1 335 ? 12.460 6.969 -26.473 1.00 89.94 335 PRO A CA 1
ATOM 2680 C C . PRO A 1 335 ? 11.295 5.994 -26.679 1.00 89.94 335 PRO A C 1
ATOM 2682 O O . PRO A 1 335 ? 11.458 4.945 -27.310 1.00 89.94 335 PRO A O 1
ATOM 2685 N N . LEU A 1 336 ? 10.113 6.362 -26.179 1.00 88.94 336 LEU A N 1
ATOM 2686 C CA . LEU A 1 336 ? 8.888 5.584 -26.362 1.00 88.94 336 LEU A CA 1
ATOM 2687 C C . LEU A 1 336 ? 8.618 5.363 -27.858 1.00 88.94 336 LEU A C 1
ATOM 2689 O O . LEU A 1 336 ? 8.631 6.314 -28.638 1.00 88.94 336 LEU A O 1
ATOM 2693 N N . GLY A 1 337 ? 8.390 4.112 -28.260 1.00 84.00 337 GLY A N 1
ATOM 2694 C CA . GLY A 1 337 ? 8.168 3.758 -29.667 1.00 84.00 337 GLY A CA 1
ATOM 2695 C C . GLY A 1 337 ? 9.449 3.525 -30.476 1.00 84.00 337 GLY A C 1
ATOM 2696 O O . GLY A 1 337 ? 9.372 3.255 -31.671 1.00 84.00 337 GLY A O 1
ATOM 2697 N N . SER A 1 338 ? 10.628 3.561 -29.843 1.00 84.31 338 SER A N 1
ATOM 2698 C CA . SER A 1 338 ? 11.911 3.222 -30.487 1.00 84.31 338 SER A CA 1
ATOM 2699 C C . SER A 1 338 ? 12.088 1.726 -30.788 1.00 84.31 338 SER A C 1
ATOM 2701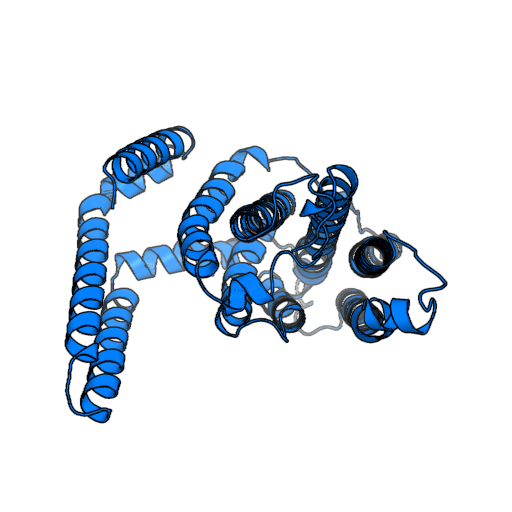 O O . SER A 1 338 ? 13.133 1.318 -31.299 1.00 84.31 338 SER A O 1
ATOM 2703 N N . ASN A 1 339 ? 11.089 0.900 -30.458 1.00 82.69 339 ASN A N 1
ATOM 2704 C CA . ASN A 1 339 ? 11.117 -0.558 -30.547 1.00 82.69 339 ASN A CA 1
ATOM 2705 C C . ASN A 1 339 ? 12.258 -1.217 -29.734 1.00 82.69 339 ASN A C 1
ATOM 2707 O O . ASN A 1 339 ? 12.638 -2.359 -29.988 1.00 82.69 339 ASN A O 1
ATOM 2711 N N . ARG A 1 340 ? 12.809 -0.496 -28.748 1.00 83.31 340 ARG A N 1
ATOM 2712 C CA . ARG A 1 340 ? 13.814 -0.971 -27.788 1.00 83.31 340 ARG A CA 1
ATOM 2713 C C . ARG A 1 340 ? 13.238 -0.889 -26.376 1.00 83.31 340 ARG A C 1
ATOM 2715 O O . ARG A 1 340 ? 12.535 0.068 -26.067 1.00 83.31 340 ARG A O 1
ATOM 2722 N N . GLY A 1 341 ? 13.536 -1.888 -25.550 1.00 82.69 341 GLY A N 1
ATOM 2723 C CA . GLY A 1 341 ? 13.189 -1.880 -24.129 1.00 82.69 341 GLY A CA 1
ATOM 2724 C C . GLY A 1 341 ? 14.103 -0.976 -23.300 1.00 82.69 341 GLY A C 1
ATOM 2725 O O . GLY A 1 341 ? 15.125 -0.479 -23.788 1.00 82.69 341 GLY A O 1
ATOM 2726 N N . CYS A 1 342 ? 13.698 -0.773 -22.055 1.00 83.00 342 CYS A N 1
ATOM 2727 C CA . CYS A 1 342 ? 14.548 -0.435 -20.927 1.00 83.00 342 CYS A CA 1
ATOM 2728 C C . CYS A 1 342 ? 15.088 -1.728 -20.268 1.00 83.00 342 CYS A C 1
ATOM 2730 O O . CYS A 1 342 ? 15.670 -1.617 -19.171 1.00 83.00 342 CYS A O 1
#

Sequence (342 aa):
MSWQWAIGFGVLVAVLALIVPRYVRTFFRAHWLDLLQLIASLALLGTAIHYARHADATWIRVVGIVGAVGLELTLVLVHPLFRSWVKFLTIDQWRAIDAETVRPVGAAGQFDWRVLVVLVVVAVSLTLQEYIGDRGWFERVFPPHGRDAYFELKGFAWWSGWRVLGYVIMPVIAILAMPREKLLDYHLSLKGFFKHVWIYLLLFTLILPAVAIASTTDAFRHTYPFYRAANRSHFDLWSWEALYAVQFLALEVFFRGFILQGLRRALGSNAIFVMIVPYCMIHYGKPLPETLGAIGAGVILGTLAMRTKSIWGGVLIHVGVAVTMDVLALRGCPPLGSNRGC

Radius of gyration: 22.84 Å; Cα contacts (8 Å, |Δi|>4): 329; chains: 1; bounding box: 64×53×57 Å